Protein AF-A0A1B8DY15-F1 (afdb_monomer_lite)

Foldseek 3Di:
DDDDPDDDPPPDLFDADPVRHTPLLVSVLSNVCCQPVDPPPGPPPPPVQVVDVPRDPDPLSSLVVVLVVLLVCCVPPDDPVCVVVVVVVLVNLVVVLLVLQQVLAVVQQVLVQVQVCVVPVQQDFDKDFSAADPNPRHTGIHTDVVVSCVSCVVVPHRCPVVVVVSCCCQQPNDDPVSVVVNVSVVVSVSSVVSSVVSVVSD

Structure (mmCIF, N/CA/C/O backbone):
data_AF-A0A1B8DY15-F1
#
_entry.id   AF-A0A1B8DY15-F1
#
loop_
_atom_site.group_PDB
_atom_site.id
_atom_site.type_symbol
_atom_site.label_atom_id
_atom_site.label_alt_id
_atom_site.label_comp_id
_atom_site.label_asym_id
_atom_site.label_entity_id
_atom_site.label_seq_id
_atom_site.pdbx_PDB_ins_code
_atom_site.Cartn_x
_atom_site.Cartn_y
_atom_site.Cartn_z
_atom_site.occupancy
_atom_site.B_iso_or_equiv
_atom_site.auth_seq_id
_atom_site.auth_comp_id
_atom_site.auth_asym_id
_atom_site.auth_atom_id
_atom_site.pdbx_PDB_model_num
ATOM 1 N N . MET A 1 1 ? -28.998 4.711 32.894 1.00 31.45 1 MET A N 1
ATOM 2 C CA . MET A 1 1 ? -28.013 4.512 31.809 1.00 31.45 1 MET A CA 1
ATOM 3 C C . MET A 1 1 ? -27.314 5.843 31.604 1.00 31.45 1 MET A C 1
ATOM 5 O O . MET A 1 1 ? -27.984 6.797 31.240 1.00 31.45 1 MET A O 1
ATOM 9 N N . GLY A 1 2 ? -26.038 5.957 31.975 1.00 30.62 2 GLY A N 1
ATOM 10 C CA . GLY A 1 2 ? -25.295 7.211 31.832 1.00 30.62 2 GLY A CA 1
ATOM 11 C C . GLY A 1 2 ? -24.811 7.361 30.396 1.00 30.62 2 GLY A C 1
ATOM 12 O O . GLY A 1 2 ? -24.022 6.541 29.934 1.00 30.62 2 GLY A O 1
ATOM 13 N N . SER A 1 3 ? -25.309 8.368 29.685 1.00 33.25 3 SER A N 1
ATOM 14 C CA . SER A 1 3 ? -24.771 8.790 28.393 1.00 33.25 3 SER A CA 1
ATOM 15 C C . SER A 1 3 ? -23.307 9.195 28.565 1.00 33.25 3 SER A C 1
ATOM 17 O O . SER A 1 3 ? -22.988 10.003 29.440 1.00 33.25 3 SER A O 1
ATOM 19 N N . ALA A 1 4 ? -22.421 8.612 27.753 1.00 34.59 4 ALA A N 1
ATOM 20 C CA . ALA A 1 4 ? -21.014 8.986 27.728 1.00 34.59 4 ALA A CA 1
ATOM 21 C C . ALA A 1 4 ? -20.897 10.501 27.461 1.00 34.59 4 ALA A C 1
ATOM 23 O O . ALA A 1 4 ? -21.601 11.009 26.582 1.00 34.59 4 ALA A O 1
ATOM 24 N N . PRO A 1 5 ? -20.065 11.240 28.217 1.00 33.66 5 PRO A N 1
ATOM 25 C CA . PRO A 1 5 ? -19.931 12.673 28.017 1.00 33.66 5 PRO A CA 1
ATOM 26 C C . PRO A 1 5 ? -19.435 12.966 26.592 1.00 33.66 5 PRO A C 1
ATOM 28 O O . PRO A 1 5 ? -18.552 12.254 26.103 1.00 33.66 5 PRO A O 1
ATOM 31 N N . PRO A 1 6 ? -19.963 14.006 25.920 1.00 40.88 6 PRO A N 1
ATOM 32 C CA . PRO A 1 6 ? -19.505 14.379 24.592 1.00 40.88 6 PRO A CA 1
ATOM 33 C C . PRO A 1 6 ? -18.035 14.794 24.665 1.00 40.88 6 PRO A C 1
ATOM 35 O O . PRO A 1 6 ? -17.656 15.725 25.382 1.00 40.88 6 PRO A O 1
ATOM 38 N N . LEU A 1 7 ? -17.195 14.074 23.927 1.00 42.62 7 LEU A N 1
ATOM 39 C CA . LEU A 1 7 ? -15.787 14.401 23.778 1.00 42.62 7 LEU A CA 1
ATOM 40 C C . LEU A 1 7 ? -15.674 15.749 23.051 1.00 42.62 7 LEU A C 1
ATOM 42 O O . LEU A 1 7 ? -16.194 15.919 21.949 1.00 42.62 7 LEU A O 1
ATOM 46 N N . LYS A 1 8 ? -15.025 16.736 23.680 1.00 38.09 8 LYS A N 1
ATOM 47 C CA . LYS A 1 8 ? -14.850 18.076 23.102 1.00 38.09 8 LYS A CA 1
ATOM 48 C C . LYS A 1 8 ? -14.034 17.975 21.806 1.00 38.09 8 LYS A C 1
ATOM 50 O O . LYS A 1 8 ? -12.850 17.649 21.834 1.00 38.09 8 LYS A O 1
ATOM 55 N N . ALA A 1 9 ? -14.666 18.326 20.687 1.00 41.81 9 ALA A N 1
ATOM 56 C CA . ALA A 1 9 ? -14.215 18.137 19.303 1.00 41.81 9 ALA A CA 1
ATOM 57 C C . ALA A 1 9 ? -12.868 18.785 18.891 1.00 41.81 9 ALA A C 1
ATOM 59 O O . ALA A 1 9 ? -12.498 18.710 17.724 1.00 41.81 9 ALA A O 1
ATOM 60 N N . LYS A 1 10 ? -12.125 19.439 19.796 1.00 42.72 10 LYS A N 1
ATOM 61 C CA . LYS A 1 10 ? -10.865 20.138 19.467 1.00 42.72 10 LYS A CA 1
ATOM 62 C C . LYS A 1 10 ? -9.591 19.491 20.026 1.00 42.72 10 LYS A C 1
ATOM 64 O O . LYS A 1 10 ? -8.501 19.907 19.647 1.00 42.72 10 LYS A O 1
ATOM 69 N N . GLU A 1 11 ? -9.690 18.448 20.852 1.00 53.38 11 GLU A N 1
ATOM 70 C CA . GLU A 1 11 ? -8.515 17.844 21.514 1.00 53.38 11 GLU A CA 1
ATOM 71 C C . GLU A 1 11 ? -8.376 16.331 21.307 1.00 53.38 11 GLU A C 1
ATOM 73 O O . GLU A 1 11 ? -7.370 15.742 21.700 1.00 53.38 11 GLU A O 1
ATOM 78 N N . THR A 1 12 ? -9.340 15.679 20.658 1.00 66.69 12 THR A N 1
ATOM 79 C CA . THR A 1 12 ? -9.332 14.223 20.514 1.00 66.69 12 THR A CA 1
ATOM 80 C C . THR A 1 12 ? -8.609 13.754 19.256 1.00 66.69 12 THR A C 1
ATOM 82 O O . THR A 1 12 ? -8.578 14.425 18.223 1.00 66.69 12 THR A O 1
ATOM 85 N N . TRP A 1 13 ? -7.991 12.576 19.353 1.00 74.56 13 TRP A N 1
ATOM 86 C CA . TRP A 1 13 ? -7.426 11.854 18.211 1.00 74.56 13 TRP A CA 1
ATOM 87 C C . TRP A 1 13 ? -8.538 11.276 17.322 1.00 74.56 13 TRP A C 1
ATOM 89 O O . TRP A 1 13 ? -8.426 11.323 16.102 1.00 74.56 13 TRP A O 1
ATOM 99 N N . GLY A 1 14 ? -9.626 10.798 17.935 1.00 81.69 14 GLY A N 1
ATOM 100 C CA . GLY A 1 14 ? -10.821 10.290 17.257 1.00 81.69 14 GLY A CA 1
ATOM 101 C C . GLY A 1 14 ? -11.851 11.373 16.940 1.00 81.69 14 GLY A C 1
ATOM 102 O O . GLY A 1 14 ? -12.089 12.262 17.763 1.00 81.69 14 GLY A O 1
ATOM 103 N N . ILE A 1 15 ? -12.468 11.251 15.766 1.00 84.81 15 ILE A N 1
ATOM 104 C CA . ILE A 1 15 ? -13.650 11.995 15.321 1.00 84.81 15 ILE A CA 1
ATOM 105 C C . ILE A 1 15 ? -14.839 11.032 15.336 1.00 84.81 15 ILE A C 1
ATOM 107 O O . ILE A 1 15 ? -14.704 9.884 14.916 1.00 84.81 15 ILE A O 1
ATOM 111 N N . TYR A 1 16 ? -15.987 11.485 15.837 1.00 84.31 16 TYR A N 1
ATOM 112 C CA . TYR A 1 16 ? -17.179 10.661 16.033 1.00 84.31 16 TYR A CA 1
ATOM 113 C C . TYR A 1 16 ? -18.387 11.288 15.332 1.00 84.31 16 TYR A C 1
ATOM 115 O O . TYR A 1 16 ? -18.528 12.512 15.328 1.00 84.31 16 TYR A O 1
ATOM 123 N N . ASP A 1 17 ? -19.242 10.450 14.755 1.00 82.94 17 ASP A N 1
ATOM 124 C CA . ASP A 1 17 ? -20.498 10.845 14.121 1.00 82.94 17 ASP A CA 1
ATOM 125 C C . ASP A 1 17 ? -21.558 11.233 15.169 1.00 82.94 17 ASP A C 1
ATOM 127 O O . ASP A 1 17 ? -21.388 11.031 16.375 1.00 82.94 17 ASP A O 1
ATOM 131 N N . ALA A 1 18 ? -22.685 11.793 14.713 1.00 80.44 18 ALA A N 1
ATOM 132 C CA . ALA A 1 18 ? -23.759 12.287 15.583 1.00 80.44 18 ALA A CA 1
ATOM 133 C C . ALA A 1 18 ? -24.391 11.199 16.475 1.00 80.44 18 ALA A C 1
ATOM 135 O O . ALA A 1 18 ? -24.937 11.505 17.533 1.00 80.44 18 ALA A O 1
ATOM 136 N N . ASP A 1 19 ? -24.301 9.933 16.069 1.00 80.62 19 ASP A N 1
ATOM 137 C CA . ASP A 1 19 ? -24.767 8.774 16.833 1.00 80.62 19 ASP A CA 1
ATOM 138 C C . ASP A 1 19 ? -23.701 8.208 17.796 1.00 80.62 19 ASP A C 1
ATOM 140 O O . ASP A 1 19 ? -23.910 7.165 18.418 1.00 80.62 19 ASP A O 1
ATOM 144 N N . GLY A 1 20 ? -22.562 8.897 17.940 1.00 76.94 20 GLY A N 1
ATOM 145 C CA . GLY A 1 20 ? -21.469 8.543 18.844 1.00 76.94 20 GLY A CA 1
ATOM 146 C C . GLY A 1 20 ? -20.521 7.466 18.311 1.00 76.94 20 GLY A C 1
ATOM 147 O O . GLY A 1 20 ? -19.619 7.044 19.039 1.00 76.94 20 GLY A O 1
ATOM 148 N N . LYS A 1 21 ? -20.689 7.007 17.064 1.00 76.94 21 LYS A N 1
ATOM 149 C CA . LYS A 1 21 ? -19.773 6.043 16.434 1.00 76.94 21 LYS A CA 1
ATOM 150 C C . LYS A 1 21 ? -18.497 6.724 15.959 1.00 76.94 21 LYS A C 1
ATOM 152 O O . LYS A 1 21 ? -18.512 7.890 15.592 1.00 76.94 21 LYS A O 1
ATOM 157 N N . LEU A 1 22 ? -17.380 5.998 15.961 1.00 78.88 22 LEU A N 1
ATOM 158 C CA . LEU A 1 22 ? -16.118 6.524 15.440 1.00 78.88 22 LEU A CA 1
ATOM 159 C C . LEU A 1 22 ? -16.217 6.693 13.918 1.00 78.88 22 LEU A C 1
ATOM 161 O O . LEU A 1 22 ? -16.377 5.709 13.197 1.00 78.88 22 LEU A O 1
ATOM 165 N N . ASN A 1 23 ? -16.026 7.917 13.435 1.00 83.12 23 ASN A N 1
ATOM 166 C CA . ASN A 1 23 ? -15.849 8.188 12.020 1.00 83.12 23 ASN A CA 1
ATOM 167 C C . ASN A 1 23 ? -14.400 7.863 11.646 1.00 83.12 23 ASN A C 1
ATOM 169 O O . ASN A 1 23 ? -13.479 8.648 11.890 1.00 83.12 23 ASN A O 1
ATOM 173 N N . THR A 1 24 ? -14.176 6.674 11.090 1.00 79.19 24 THR A N 1
ATOM 174 C CA . THR A 1 24 ? -12.827 6.151 10.822 1.00 79.19 24 THR A CA 1
ATOM 175 C C . THR A 1 24 ? -12.031 7.018 9.851 1.00 79.19 24 THR A C 1
ATOM 177 O O . THR A 1 24 ? -10.816 7.138 9.988 1.00 79.19 24 THR A O 1
ATOM 180 N N . GLU A 1 25 ? -12.700 7.627 8.869 1.00 82.44 25 GLU A N 1
ATOM 181 C CA . GLU A 1 25 ? -12.027 8.420 7.842 1.00 82.44 25 GLU A CA 1
ATOM 182 C C . GLU A 1 25 ? -11.646 9.806 8.356 1.00 82.44 25 GLU A C 1
ATOM 184 O O . GLU A 1 25 ? -10.485 10.197 8.249 1.00 82.44 25 GLU A O 1
ATOM 189 N N . GLU A 1 26 ? -12.584 10.514 8.984 1.00 84.56 26 GLU A N 1
ATOM 190 C CA . GLU A 1 26 ? -12.299 11.816 9.591 1.00 84.56 26 GLU A CA 1
ATOM 191 C C . GLU A 1 26 ? -11.306 11.685 10.751 1.00 84.56 26 GLU A C 1
ATOM 193 O O . GLU A 1 26 ? -10.428 12.530 10.924 1.00 84.56 26 GLU A O 1
ATOM 198 N N . THR A 1 27 ? -11.356 10.574 11.493 1.00 83.56 27 THR A N 1
ATOM 199 C CA . THR A 1 27 ? -10.315 10.221 12.468 1.00 83.56 27 THR A CA 1
ATOM 200 C C . THR A 1 27 ? -8.951 10.101 11.795 1.00 83.56 27 THR A C 1
ATOM 202 O O . THR A 1 27 ? -7.991 10.710 12.260 1.00 83.56 27 THR A O 1
ATOM 205 N N . ALA A 1 28 ? -8.846 9.359 10.689 1.00 79.44 28 ALA A N 1
ATOM 206 C CA . ALA A 1 28 ? -7.582 9.193 9.974 1.00 79.44 28 ALA A CA 1
ATOM 207 C C . ALA A 1 28 ? -7.042 10.526 9.428 1.00 79.44 28 ALA A C 1
ATOM 209 O O . ALA A 1 28 ? -5.852 10.805 9.590 1.00 79.44 28 ALA A O 1
ATOM 210 N N . LYS A 1 29 ? -7.906 11.379 8.858 1.00 82.25 29 LYS A N 1
ATOM 211 C CA . LYS A 1 29 ? -7.545 12.735 8.406 1.00 82.25 29 LYS A CA 1
ATOM 212 C C . LYS A 1 29 ? -7.029 13.584 9.568 1.00 82.25 29 LYS A C 1
ATOM 214 O O . LYS A 1 29 ? -5.933 14.128 9.483 1.00 82.25 29 LYS A O 1
ATOM 219 N N . ASN A 1 30 ? -7.754 13.622 10.689 1.00 82.00 30 ASN A N 1
ATOM 220 C CA . ASN A 1 30 ? -7.356 14.362 11.891 1.00 82.00 30 ASN A CA 1
ATOM 221 C C . ASN A 1 30 ? -6.003 13.883 12.445 1.00 82.00 30 ASN A C 1
ATOM 223 O O . ASN A 1 30 ? -5.140 14.693 12.785 1.00 82.00 30 ASN A O 1
ATOM 227 N N . VAL A 1 31 ? -5.790 12.565 12.499 1.00 78.88 31 VAL A N 1
ATOM 228 C CA . VAL A 1 31 ? -4.514 11.965 12.909 1.00 78.88 31 VAL A CA 1
ATOM 229 C C . VAL A 1 31 ? -3.390 12.376 11.948 1.00 78.88 31 VAL A C 1
ATOM 231 O O . VAL A 1 31 ? -2.348 12.846 12.404 1.00 78.88 31 VAL A O 1
ATOM 234 N N . TYR A 1 32 ? -3.602 12.265 10.633 1.00 76.12 32 TYR A N 1
ATOM 235 C CA . TYR A 1 32 ? -2.631 12.663 9.608 1.00 76.12 32 TYR A CA 1
ATOM 236 C C . TYR A 1 32 ? -2.260 14.149 9.699 1.00 76.12 32 TYR A C 1
ATOM 238 O O . TYR A 1 32 ? -1.075 14.493 9.692 1.00 76.12 32 TYR A O 1
ATOM 246 N N . THR A 1 33 ? -3.247 15.035 9.859 1.00 77.31 33 THR A N 1
ATOM 247 C CA . THR A 1 33 ? -3.014 16.468 10.074 1.00 77.31 33 THR A CA 1
ATOM 248 C C . THR A 1 33 ? -2.176 16.693 11.328 1.00 77.31 33 THR A C 1
ATOM 250 O O . THR A 1 33 ? -1.147 17.355 11.256 1.00 77.31 33 THR A O 1
ATOM 253 N N . LYS A 1 34 ? -2.524 16.074 12.466 1.00 75.38 34 LYS A N 1
ATOM 254 C CA . LYS A 1 34 ? -1.727 16.189 13.702 1.00 75.38 34 LYS A CA 1
ATOM 255 C C . LYS A 1 34 ? -0.276 15.733 13.511 1.00 75.38 34 LYS A C 1
ATOM 257 O O . LYS A 1 34 ? 0.621 16.351 14.078 1.00 75.38 34 LYS A O 1
ATOM 262 N N . PHE A 1 35 ? -0.032 14.687 12.719 1.00 72.56 35 PHE A N 1
ATOM 263 C CA . PHE A 1 35 ? 1.326 14.231 12.410 1.00 72.56 35 PHE A CA 1
ATOM 264 C C . PHE A 1 35 ? 2.102 15.200 11.511 1.00 72.56 35 PHE A C 1
ATOM 266 O O . PHE A 1 35 ? 3.297 15.389 11.728 1.00 72.56 35 PHE A O 1
ATOM 273 N N . THR A 1 36 ? 1.446 15.812 10.525 1.00 72.44 36 THR A N 1
ATOM 274 C CA . THR A 1 36 ? 2.103 16.655 9.511 1.00 72.44 36 THR A CA 1
ATOM 275 C C . THR A 1 36 ? 2.219 18.128 9.906 1.00 72.44 36 THR A C 1
ATOM 277 O O . THR A 1 36 ? 3.138 18.799 9.447 1.00 72.44 36 THR A O 1
ATOM 280 N N . THR A 1 37 ? 1.350 18.639 10.785 1.00 70.75 37 THR A N 1
ATOM 281 C CA . THR A 1 37 ? 1.314 20.063 11.174 1.00 70.75 37 THR A CA 1
ATOM 282 C C . THR A 1 37 ? 1.845 20.345 12.583 1.00 70.75 37 THR A C 1
ATOM 284 O O . THR A 1 37 ? 1.810 21.493 13.029 1.00 70.75 37 THR A O 1
ATOM 287 N N . SER A 1 38 ? 2.302 19.335 13.333 1.00 64.75 38 SER A N 1
ATOM 288 C CA . SER A 1 38 ? 2.822 19.546 14.692 1.00 64.75 38 SER A CA 1
ATOM 289 C C . SER A 1 38 ? 4.154 20.303 14.674 1.00 64.75 38 SER A C 1
ATOM 291 O O . SER A 1 38 ? 5.189 19.752 14.305 1.00 64.75 38 SER A O 1
ATOM 293 N N . SER A 1 39 ? 4.139 21.553 15.147 1.00 57.25 39 SER A N 1
ATOM 294 C CA . SER A 1 39 ? 5.330 22.397 15.350 1.00 57.25 39 SER A CA 1
ATOM 295 C C . SER A 1 39 ? 6.184 21.969 16.549 1.00 57.25 39 SER A C 1
ATOM 297 O O . SER A 1 39 ? 7.375 22.269 16.612 1.00 57.25 39 SER A O 1
ATOM 299 N N . LYS A 1 40 ? 5.593 21.235 17.502 1.00 53.25 40 LYS A N 1
ATOM 300 C CA . LYS A 1 40 ? 6.320 20.550 18.575 1.00 53.25 40 LYS A CA 1
ATOM 301 C C . LYS A 1 40 ? 6.790 19.216 18.012 1.00 53.25 40 LYS A C 1
ATOM 303 O O . LYS A 1 40 ? 5.965 18.348 17.730 1.00 53.25 40 LYS A O 1
ATOM 308 N N . GLY A 1 41 ? 8.096 19.118 17.766 1.00 50.69 41 GLY A N 1
ATOM 309 C CA . GLY A 1 41 ? 8.735 18.006 17.071 1.00 50.69 41 GLY A CA 1
ATOM 310 C C . GLY A 1 41 ? 8.141 16.649 17.440 1.00 50.69 41 GLY A C 1
ATOM 311 O O . GLY A 1 41 ? 8.086 16.307 18.614 1.00 50.69 41 GLY A O 1
ATOM 312 N N . LYS A 1 42 ? 7.701 15.925 16.403 1.00 53.84 42 LYS A N 1
ATOM 313 C CA . LYS A 1 42 ? 7.188 14.549 16.415 1.00 53.84 42 LYS A CA 1
ATOM 314 C C . LYS A 1 42 ? 6.185 14.282 17.543 1.00 53.84 42 LYS A C 1
ATOM 316 O O . LYS A 1 42 ? 6.564 13.970 18.669 1.00 53.84 42 LYS A O 1
ATOM 321 N N . VAL A 1 43 ? 4.893 14.260 17.196 1.00 53.41 43 VAL A N 1
ATOM 322 C CA . VAL A 1 43 ? 3.928 13.420 17.927 1.00 53.41 43 VAL A CA 1
ATOM 323 C C . VAL A 1 43 ? 4.630 12.095 18.237 1.00 53.41 43 VAL A C 1
ATOM 325 O O . VAL A 1 43 ? 5.173 11.506 17.294 1.00 53.41 43 VAL A O 1
ATOM 328 N N . PRO A 1 44 ? 4.679 11.641 19.506 1.00 54.41 44 PRO A N 1
ATOM 329 C CA . PRO A 1 44 ? 5.323 10.386 19.838 1.00 54.41 44 PRO A CA 1
ATOM 330 C C . PRO A 1 44 ? 4.739 9.308 18.936 1.00 54.41 44 PRO A C 1
ATOM 332 O O . PRO A 1 44 ? 3.559 8.974 19.049 1.00 54.41 44 PRO A O 1
ATOM 335 N N . ASN A 1 45 ? 5.550 8.805 18.004 1.00 55.34 45 ASN A N 1
ATOM 336 C CA . ASN A 1 45 ? 5.197 7.622 17.246 1.00 55.34 45 ASN A CA 1
ATOM 337 C C . ASN A 1 45 ? 5.248 6.485 18.259 1.00 55.34 45 ASN A C 1
ATOM 339 O O . ASN A 1 45 ? 6.304 5.894 18.489 1.00 55.34 45 ASN A O 1
ATOM 343 N N . PHE A 1 46 ? 4.142 6.289 18.976 1.00 58.84 46 PHE A N 1
ATOM 344 C CA . PHE A 1 46 ? 4.011 5.190 19.901 1.00 58.84 46 PHE A CA 1
ATOM 345 C C . PHE A 1 46 ? 4.147 3.931 19.050 1.00 58.84 46 PHE A C 1
ATOM 347 O O . PHE A 1 46 ? 3.302 3.729 18.179 1.00 58.84 46 PHE A O 1
ATOM 354 N N . PRO A 1 47 ? 5.195 3.112 19.242 1.00 65.00 47 PRO A N 1
ATOM 355 C CA . PRO A 1 47 ? 5.363 1.899 18.463 1.00 65.00 47 PRO A CA 1
ATOM 356 C C . PRO A 1 47 ? 4.129 1.021 18.694 1.00 65.00 47 PRO A C 1
ATOM 358 O O . PRO A 1 47 ? 3.972 0.506 19.803 1.00 65.00 47 PRO A O 1
ATOM 361 N N . PRO A 1 48 ? 3.237 0.850 17.701 1.00 65.12 48 PRO A N 1
ATOM 362 C CA . PRO A 1 48 ? 1.927 0.242 17.927 1.00 65.12 48 PRO A CA 1
ATOM 363 C C . PRO A 1 48 ? 2.041 -1.179 18.485 1.00 65.12 48 PRO A C 1
ATOM 365 O O . PRO A 1 48 ? 1.214 -1.587 19.294 1.00 65.12 48 PRO A O 1
ATOM 368 N N . PHE A 1 49 ? 3.132 -1.887 18.177 1.00 67.06 49 PHE A N 1
ATOM 369 C CA . PHE A 1 49 ? 3.440 -3.192 18.755 1.00 67.06 49 PHE A CA 1
ATOM 370 C C . PHE A 1 49 ? 3.577 -3.207 20.281 1.00 67.06 49 PHE A C 1
ATOM 372 O O . PHE A 1 49 ? 3.318 -4.233 20.896 1.00 67.06 49 PHE A O 1
ATOM 379 N N . LYS A 1 50 ? 3.882 -2.073 20.922 1.00 68.88 50 LYS A N 1
ATOM 380 C CA . LYS A 1 50 ? 3.911 -1.964 22.386 1.00 68.88 50 LYS A CA 1
ATOM 381 C C . LYS A 1 50 ? 2.524 -1.794 23.021 1.00 68.88 50 LYS A C 1
ATOM 383 O O . LYS A 1 50 ? 2.433 -1.842 24.244 1.00 68.88 50 LYS A O 1
ATOM 388 N N . ALA A 1 51 ? 1.451 -1.573 22.247 1.00 67.12 51 ALA A N 1
ATOM 389 C CA . ALA A 1 51 ? 0.104 -1.352 22.802 1.00 67.12 51 ALA A CA 1
ATOM 390 C C . ALA A 1 51 ? -0.567 -2.646 23.274 1.00 67.12 51 ALA A C 1
ATOM 392 O O . ALA A 1 51 ? -1.434 -2.600 24.145 1.00 67.12 51 ALA A O 1
ATOM 393 N N . ILE A 1 52 ? -0.197 -3.799 22.708 1.00 67.50 52 ILE A N 1
ATOM 394 C CA . ILE A 1 52 ? -0.787 -5.089 23.076 1.00 67.50 52 ILE A CA 1
ATOM 395 C C . ILE A 1 52 ? 0.155 -5.818 24.023 1.00 67.50 52 ILE A C 1
ATOM 397 O O . ILE A 1 52 ? 1.296 -6.127 23.683 1.00 67.50 52 ILE A O 1
ATOM 401 N N . LYS A 1 53 ? -0.349 -6.151 25.215 1.00 67.50 53 LYS A N 1
ATOM 402 C CA . LYS A 1 53 ? 0.381 -6.978 26.178 1.00 67.50 53 LYS A CA 1
ATOM 403 C C . LYS A 1 53 ? 0.770 -8.307 25.525 1.00 67.50 53 LYS A C 1
ATOM 405 O O . LYS A 1 53 ? -0.089 -9.051 25.062 1.00 67.50 53 LYS A O 1
ATOM 410 N N . GLY A 1 54 ? 2.066 -8.605 25.518 1.00 69.00 54 GLY A N 1
ATOM 411 C CA . GLY A 1 54 ? 2.604 -9.837 24.948 1.00 69.00 54 GLY A CA 1
ATOM 412 C C . GLY A 1 54 ? 2.826 -9.800 23.436 1.00 69.00 54 GLY A C 1
ATOM 413 O O . GLY A 1 54 ? 3.376 -10.768 22.921 1.00 69.00 54 GLY A O 1
ATOM 414 N N . ALA A 1 55 ? 2.462 -8.728 22.721 1.00 65.56 55 ALA A N 1
ATOM 415 C CA . ALA A 1 55 ? 3.037 -8.473 21.401 1.00 65.56 55 ALA A CA 1
ATOM 416 C C . ALA A 1 55 ? 4.532 -8.164 21.578 1.00 65.56 55 ALA A C 1
ATOM 418 O O . ALA A 1 55 ? 4.918 -7.457 22.511 1.00 65.56 55 ALA A O 1
ATOM 419 N N . GLY A 1 56 ? 5.378 -8.801 20.765 1.00 66.38 56 GLY A N 1
ATOM 420 C CA . GLY A 1 56 ? 6.826 -8.644 20.852 1.00 66.38 56 GLY A CA 1
ATOM 421 C C . GLY A 1 56 ? 7.295 -7.259 20.399 1.00 66.38 56 GLY A C 1
ATOM 422 O O . GLY A 1 56 ? 6.520 -6.314 20.269 1.00 66.38 56 GLY A O 1
ATOM 423 N N . ILE A 1 57 ? 8.589 -7.142 20.106 1.00 68.69 57 ILE A N 1
ATOM 424 C CA . ILE A 1 57 ? 9.180 -5.916 19.542 1.00 68.69 57 ILE A CA 1
ATOM 425 C C . ILE A 1 57 ? 8.857 -5.712 18.049 1.00 68.69 57 ILE A C 1
ATOM 427 O O . ILE A 1 57 ? 9.239 -4.697 17.476 1.00 68.69 57 ILE A O 1
ATOM 431 N N . GLU A 1 58 ? 8.142 -6.657 17.431 1.00 77.19 58 GLU A N 1
ATOM 432 C CA . GLU A 1 58 ? 7.903 -6.718 15.990 1.00 77.19 58 GLU A CA 1
ATOM 433 C C . GLU A 1 58 ? 6.472 -6.310 15.617 1.00 77.19 58 GLU A C 1
ATOM 435 O O . GLU A 1 58 ? 5.485 -6.867 16.108 1.00 77.19 58 GLU A O 1
ATOM 440 N N . TYR A 1 59 ? 6.347 -5.371 14.675 1.00 75.94 59 TYR A N 1
ATOM 441 C CA . TYR A 1 59 ? 5.053 -4.877 14.186 1.00 75.94 59 TYR A CA 1
ATOM 442 C C . TYR A 1 59 ? 4.197 -5.971 13.533 1.00 75.94 59 TYR A C 1
ATOM 444 O O . TYR A 1 59 ? 2.978 -5.998 13.701 1.00 75.94 59 TYR A O 1
ATOM 452 N N . ASN A 1 60 ? 4.832 -6.920 12.847 1.00 78.75 60 ASN A N 1
ATOM 453 C CA . ASN A 1 60 ? 4.126 -8.019 12.195 1.00 78.75 60 ASN A CA 1
ATOM 454 C C . ASN A 1 60 ? 3.494 -8.991 13.209 1.00 78.75 60 ASN A C 1
ATOM 456 O O . ASN A 1 60 ? 2.348 -9.406 13.038 1.00 78.75 60 ASN A O 1
ATOM 460 N N . ASP A 1 61 ? 4.205 -9.306 14.296 1.00 79.31 61 ASP A N 1
ATOM 461 C CA . ASP A 1 61 ? 3.686 -10.137 15.393 1.00 79.31 61 ASP A CA 1
ATOM 462 C C . ASP A 1 61 ? 2.492 -9.462 16.084 1.00 79.31 61 ASP A C 1
ATOM 464 O O . ASP A 1 61 ? 1.468 -10.097 16.349 1.00 79.31 61 ASP A O 1
ATOM 468 N N . PHE A 1 62 ? 2.575 -8.144 16.290 1.00 83.31 62 PHE A N 1
ATOM 469 C CA . PHE A 1 62 ? 1.452 -7.356 16.790 1.00 83.31 62 PHE A CA 1
ATOM 470 C C . PHE A 1 62 ? 0.201 -7.495 15.915 1.00 83.31 62 PHE A C 1
ATOM 472 O O . PHE A 1 62 ? -0.876 -7.774 16.444 1.00 83.31 62 PHE A O 1
ATOM 479 N N . LEU A 1 63 ? 0.324 -7.345 14.592 1.00 83.12 63 LEU A N 1
ATOM 480 C CA . LEU A 1 63 ? -0.823 -7.436 13.682 1.00 83.12 63 LEU A CA 1
ATOM 481 C C . LEU A 1 63 ? -1.468 -8.833 13.705 1.00 83.12 63 LEU A C 1
ATOM 483 O O . LEU A 1 63 ? -2.698 -8.952 13.710 1.00 83.12 63 LEU A O 1
ATOM 487 N N . ILE A 1 64 ? -0.660 -9.895 13.798 1.00 83.31 64 ILE A N 1
ATOM 488 C CA . ILE A 1 64 ? -1.150 -11.278 13.921 1.00 83.31 64 ILE A CA 1
ATOM 489 C C . ILE A 1 64 ? -1.905 -11.481 15.243 1.00 83.31 64 ILE A C 1
ATOM 491 O O . ILE A 1 64 ? -2.995 -12.065 15.252 1.00 83.31 64 ILE A O 1
ATOM 495 N N . LYS A 1 65 ? -1.355 -10.990 16.360 1.00 83.81 65 LYS A N 1
ATOM 496 C CA . LYS A 1 65 ? -1.980 -11.095 17.689 1.00 83.81 65 LYS A CA 1
ATOM 497 C C . LYS A 1 65 ? -3.271 -10.296 17.779 1.00 83.81 65 LYS A C 1
ATOM 499 O O . LYS A 1 65 ? -4.264 -10.831 18.268 1.00 83.81 65 LYS A O 1
ATOM 504 N N . LEU A 1 66 ? -3.283 -9.070 17.253 1.00 84.75 66 LEU A N 1
ATOM 505 C CA . LEU A 1 66 ? -4.485 -8.242 17.167 1.00 84.75 66 LEU A CA 1
ATOM 506 C C . LEU A 1 66 ? -5.586 -8.969 16.391 1.00 84.75 66 LEU A C 1
ATOM 508 O O . LEU A 1 66 ? -6.695 -9.118 16.894 1.00 84.75 66 LEU A O 1
ATOM 512 N N . THR A 1 67 ? -5.258 -9.492 15.209 1.00 84.12 67 THR A N 1
ATOM 513 C CA . THR A 1 67 ? -6.204 -10.249 14.375 1.00 84.12 67 THR A CA 1
ATOM 514 C C . THR A 1 67 ? -6.755 -11.468 15.112 1.00 84.12 67 THR A C 1
ATOM 516 O O . THR A 1 67 ? -7.958 -11.716 15.104 1.00 84.12 67 THR A O 1
ATOM 519 N N . THR A 1 68 ? -5.886 -12.221 15.790 1.00 85.88 68 THR A N 1
ATOM 520 C CA . THR A 1 68 ? -6.286 -13.411 16.555 1.00 85.88 68 THR A CA 1
ATOM 521 C C . THR A 1 68 ? -7.230 -13.044 17.700 1.00 85.88 68 THR A C 1
ATOM 523 O O . THR A 1 68 ? -8.259 -13.694 17.876 1.00 85.88 68 THR A O 1
ATOM 526 N N . ALA A 1 69 ? -6.919 -11.981 18.445 1.00 86.38 69 ALA A N 1
ATOM 527 C CA . ALA A 1 69 ? -7.760 -11.496 19.535 1.00 86.38 69 ALA A CA 1
ATOM 528 C C . ALA A 1 69 ? -9.133 -11.024 19.030 1.00 86.38 69 ALA A C 1
ATOM 530 O O . ALA A 1 69 ? -10.156 -11.385 19.611 1.00 86.38 69 ALA A O 1
ATOM 531 N N . VAL A 1 70 ? -9.165 -10.272 17.925 1.00 85.94 70 VAL A N 1
ATOM 532 C CA . VAL A 1 70 ? -10.409 -9.785 17.309 1.00 85.94 70 VAL A CA 1
A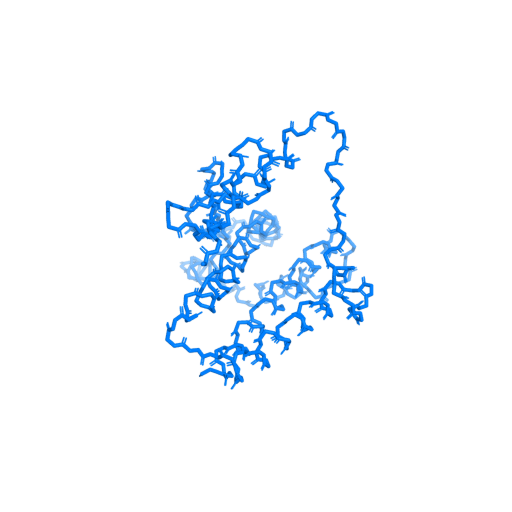TOM 533 C C . VAL A 1 70 ? -11.261 -10.946 16.797 1.00 85.94 70 VAL A C 1
ATOM 535 O O . VAL A 1 70 ? -12.451 -10.985 17.096 1.00 85.94 70 VAL A O 1
ATOM 538 N N . ASN A 1 71 ? -10.677 -11.931 16.110 1.00 85.75 71 ASN A N 1
ATOM 539 C CA . ASN A 1 71 ? -11.421 -13.100 15.623 1.00 85.75 71 ASN A CA 1
ATOM 540 C C . ASN A 1 71 ? -11.933 -13.989 16.769 1.00 85.75 71 ASN A C 1
ATOM 542 O O . ASN A 1 71 ? -13.062 -14.472 16.711 1.00 85.75 71 ASN A O 1
ATOM 546 N N . GLY A 1 72 ? -11.148 -14.170 17.837 1.00 86.81 72 GLY A N 1
ATOM 547 C CA . GLY A 1 72 ? -11.600 -14.891 19.033 1.00 86.81 72 GLY A CA 1
ATOM 548 C C . GLY A 1 72 ? -12.729 -14.167 19.777 1.00 86.81 72 GLY A C 1
ATOM 549 O O . GLY A 1 72 ? -13.657 -14.793 20.293 1.00 86.81 72 GLY A O 1
ATOM 550 N N . ALA A 1 73 ? -12.694 -12.833 19.804 1.00 88.38 73 ALA A N 1
ATOM 551 C CA . ALA A 1 73 ? -13.795 -12.042 20.339 1.00 88.38 73 ALA A CA 1
ATOM 552 C C . ALA A 1 73 ? -15.031 -12.120 19.428 1.00 88.38 73 ALA A C 1
ATOM 554 O O . ALA A 1 73 ? -16.137 -12.296 19.929 1.00 88.38 73 ALA A O 1
ATO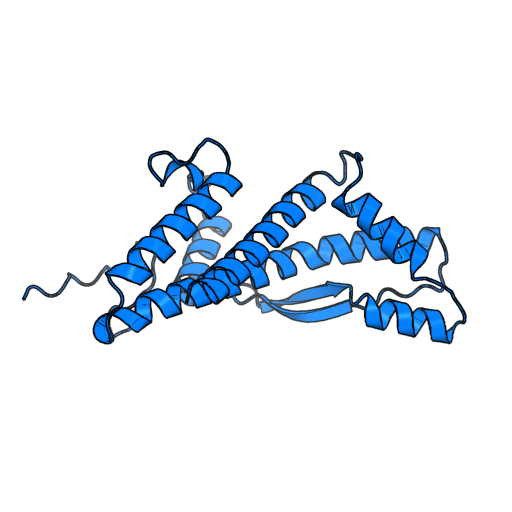M 555 N N . TYR A 1 74 ? -14.860 -12.061 18.105 1.00 86.38 74 TYR A N 1
ATOM 556 C CA . TYR A 1 74 ? -15.951 -12.181 17.137 1.00 86.38 74 TYR A CA 1
ATOM 557 C C . TYR A 1 74 ? -16.734 -13.484 17.330 1.00 86.38 74 TYR A C 1
ATOM 559 O O . TYR A 1 74 ? -17.953 -13.443 17.497 1.00 86.38 74 TYR A O 1
ATOM 567 N N . SER A 1 75 ? -16.042 -14.627 17.397 1.00 86.00 75 SER A N 1
ATOM 568 C CA . SER A 1 75 ? -16.681 -15.949 17.493 1.00 86.00 75 SER A CA 1
ATOM 569 C C . SER A 1 75 ? -17.510 -16.151 18.764 1.00 86.00 75 SER A C 1
ATOM 571 O O . SER A 1 75 ? -18.422 -16.973 18.774 1.00 86.00 75 SER A O 1
ATOM 573 N N . THR A 1 76 ? -17.231 -15.393 19.828 1.00 88.62 76 THR A N 1
ATOM 574 C CA . THR A 1 76 ? -17.902 -15.547 21.130 1.00 88.62 76 THR A CA 1
ATOM 575 C C . THR A 1 76 ? -18.790 -14.368 21.520 1.00 88.62 76 THR A C 1
ATOM 577 O O . THR A 1 76 ? -19.606 -14.500 22.434 1.00 88.62 76 THR A O 1
ATOM 580 N N . LYS A 1 77 ? -18.626 -13.202 20.883 1.00 89.25 77 LYS A N 1
ATOM 581 C CA . LYS A 1 77 ? -19.281 -11.945 21.284 1.00 89.25 77 LYS A CA 1
ATOM 582 C C . LYS A 1 77 ? -20.105 -11.293 20.181 1.00 89.25 77 LYS A C 1
ATOM 584 O O . LYS A 1 77 ? -20.752 -10.289 20.475 1.00 89.25 77 LYS A O 1
ATOM 589 N N . LYS A 1 78 ? -20.099 -11.796 18.942 1.00 88.19 78 LYS A N 1
ATOM 590 C CA . LYS A 1 78 ? -20.908 -11.221 17.856 1.00 88.19 78 LYS A CA 1
ATOM 591 C C . LYS A 1 78 ? -22.398 -11.262 18.208 1.00 88.19 78 LYS A C 1
ATOM 593 O O . LYS A 1 78 ? -22.949 -12.312 18.519 1.00 88.19 78 LYS A O 1
ATOM 598 N N . THR A 1 79 ? -23.049 -10.110 18.100 1.00 90.25 79 THR A N 1
ATOM 599 C CA . THR A 1 79 ? -24.502 -9.943 18.193 1.00 90.25 79 THR A CA 1
ATOM 600 C C . THR A 1 79 ? -24.974 -8.977 17.109 1.00 90.25 79 THR A C 1
ATOM 602 O O . THR A 1 79 ? -24.180 -8.207 16.565 1.00 90.25 79 THR A O 1
ATOM 605 N N . GLU A 1 80 ? -26.275 -8.958 16.812 1.00 87.81 80 GLU A N 1
ATOM 606 C CA . GLU A 1 80 ? -26.834 -7.985 15.861 1.00 87.81 80 GLU A CA 1
ATOM 607 C C . GLU A 1 80 ? -26.585 -6.535 16.291 1.00 87.81 80 GLU A C 1
ATOM 609 O O . GLU A 1 80 ? -26.292 -5.679 15.457 1.00 87.81 80 GLU A O 1
ATOM 614 N N . THR A 1 81 ? -26.613 -6.262 17.598 1.00 85.56 81 THR A N 1
ATOM 615 C CA . THR A 1 81 ? -26.365 -4.924 18.145 1.00 85.56 81 THR A CA 1
ATOM 616 C C . THR A 1 81 ? -24.936 -4.454 17.886 1.00 85.56 81 THR A C 1
ATOM 618 O O . THR A 1 81 ? -24.728 -3.281 17.583 1.00 85.56 81 THR A O 1
ATOM 621 N N . ASN A 1 82 ? -23.939 -5.343 17.971 1.00 83.81 82 ASN A N 1
ATOM 622 C CA . ASN A 1 82 ? -22.526 -4.970 17.838 1.00 83.81 82 ASN A CA 1
ATOM 623 C C . ASN A 1 82 ? -21.910 -5.269 16.463 1.00 83.81 82 ASN A C 1
ATOM 625 O O . ASN A 1 82 ? -20.729 -4.987 16.262 1.00 83.81 82 ASN A O 1
ATOM 629 N N . LYS A 1 83 ? -22.698 -5.762 15.495 1.00 84.75 83 LYS A N 1
ATOM 630 C CA . LYS A 1 83 ? -22.216 -6.108 14.146 1.00 84.75 83 LYS A CA 1
ATOM 631 C C . LYS A 1 83 ? -21.451 -4.984 13.444 1.00 84.75 83 LYS A C 1
ATOM 633 O O . LYS A 1 83 ? -20.492 -5.235 12.721 1.00 84.75 83 LYS A O 1
ATOM 638 N N . HIS A 1 84 ? -21.854 -3.744 13.706 1.00 81.19 84 HIS A N 1
ATOM 639 C CA . HIS A 1 84 ? -21.246 -2.546 13.140 1.00 81.19 84 HIS A CA 1
ATOM 640 C C . HIS A 1 84 ? -19.786 -2.342 13.582 1.00 81.19 84 HIS A C 1
ATOM 642 O O . HIS A 1 84 ? -19.004 -1.802 12.809 1.00 81.19 84 HIS A O 1
ATOM 648 N N . LEU A 1 85 ? -19.393 -2.799 14.779 1.00 83.12 85 LEU A N 1
ATOM 649 C CA . LEU A 1 85 ? -18.006 -2.702 15.253 1.00 83.12 85 LEU A CA 1
ATOM 650 C C . LEU A 1 85 ? -17.079 -3.616 14.445 1.00 83.12 85 LEU A C 1
ATOM 652 O O . LEU A 1 85 ? -15.979 -3.212 14.076 1.00 83.12 85 LEU A O 1
ATOM 656 N N . TRP A 1 86 ? -17.541 -4.827 14.127 1.00 85.81 86 TRP A N 1
ATOM 657 C CA . TRP A 1 86 ? -16.781 -5.775 13.309 1.00 85.81 86 TRP A CA 1
ATOM 658 C C . TRP A 1 86 ? -16.672 -5.300 11.860 1.00 85.81 86 TRP A C 1
ATOM 660 O O . TRP A 1 86 ? -15.589 -5.345 11.287 1.00 85.81 86 TRP A O 1
ATOM 670 N N . ALA A 1 87 ? -17.764 -4.768 11.300 1.00 83.19 87 ALA A N 1
ATOM 671 C CA . ALA A 1 87 ? -17.754 -4.167 9.968 1.00 83.19 87 ALA A CA 1
ATOM 672 C C . ALA A 1 87 ? -16.810 -2.954 9.892 1.00 83.19 87 ALA A C 1
ATOM 674 O O . ALA A 1 87 ? -16.063 -2.813 8.928 1.00 83.19 87 ALA A O 1
ATOM 675 N N . ALA A 1 88 ? -16.796 -2.101 10.923 1.00 79.69 88 ALA A N 1
ATOM 676 C CA . ALA A 1 88 ? -15.868 -0.974 10.998 1.00 79.69 88 ALA A CA 1
ATOM 677 C C . ALA A 1 88 ? -14.403 -1.434 11.081 1.00 79.69 88 ALA A C 1
ATOM 679 O O . ALA A 1 88 ? -13.532 -0.821 10.460 1.00 79.69 88 ALA A O 1
ATOM 680 N N . PHE A 1 89 ? -14.125 -2.521 11.810 1.00 83.56 89 PHE A N 1
ATOM 681 C CA . PHE A 1 89 ? -12.786 -3.105 11.878 1.00 83.56 89 PHE A CA 1
ATOM 682 C C . PHE A 1 89 ? -12.319 -3.616 10.507 1.00 83.56 89 PHE A C 1
ATOM 684 O O . PHE A 1 89 ? -11.221 -3.270 10.073 1.00 83.56 89 PHE A O 1
ATOM 691 N N . ASP A 1 90 ? -13.164 -4.368 9.799 1.00 83.06 90 ASP A N 1
ATOM 692 C CA . ASP A 1 90 ? -12.833 -4.886 8.464 1.00 83.06 90 ASP A CA 1
ATOM 693 C C . ASP A 1 90 ? -12.638 -3.758 7.451 1.00 83.06 90 ASP A C 1
ATOM 695 O O . ASP A 1 90 ? -11.658 -3.752 6.710 1.00 83.06 90 ASP A O 1
ATOM 699 N N . ASN A 1 91 ? -13.527 -2.760 7.463 1.00 82.75 91 ASN A N 1
ATOM 700 C CA . ASN A 1 91 ? -13.413 -1.595 6.589 1.00 82.75 91 ASN A CA 1
ATOM 701 C C . ASN A 1 91 ? -12.109 -0.826 6.856 1.00 82.75 91 ASN A C 1
ATOM 703 O O . ASN A 1 91 ? -11.430 -0.392 5.928 1.00 82.75 91 ASN A O 1
ATOM 707 N N . THR A 1 92 ? -11.716 -0.696 8.127 1.00 81.69 92 THR A N 1
ATOM 708 C CA . THR A 1 92 ? -10.444 -0.059 8.496 1.00 81.69 92 THR A CA 1
ATOM 709 C C . THR A 1 92 ? -9.256 -0.841 7.940 1.00 81.69 92 THR A C 1
ATOM 711 O O . THR A 1 92 ? -8.328 -0.241 7.399 1.00 81.69 92 THR A O 1
ATOM 714 N N . LEU A 1 93 ? -9.280 -2.172 8.039 1.00 82.31 93 LEU A N 1
ATOM 715 C CA . LEU A 1 93 ? -8.234 -3.033 7.493 1.00 82.31 93 LEU A CA 1
ATOM 716 C C . LEU A 1 93 ? -8.108 -2.880 5.971 1.00 82.31 93 LEU A C 1
ATOM 718 O O . LEU A 1 93 ? -7.000 -2.703 5.461 1.00 82.31 93 LEU A O 1
ATOM 722 N N . GLU A 1 94 ? -9.238 -2.899 5.264 1.00 82.25 94 GLU A N 1
ATOM 723 C CA . GLU A 1 94 ? -9.298 -2.684 3.818 1.00 82.25 94 GLU A CA 1
ATOM 724 C C . GLU A 1 94 ? -8.708 -1.318 3.444 1.00 82.25 94 GLU A C 1
ATOM 726 O O . GLU A 1 94 ? -7.796 -1.238 2.618 1.00 82.25 94 GLU A O 1
ATOM 731 N N . LYS A 1 95 ? -9.140 -0.247 4.124 1.00 81.19 95 LYS A N 1
ATOM 732 C CA . LYS A 1 95 ? -8.613 1.110 3.915 1.00 81.19 95 LYS A CA 1
ATOM 733 C C . LYS A 1 95 ? -7.107 1.200 4.172 1.00 81.19 95 LYS A C 1
ATOM 735 O O . LYS A 1 95 ? -6.416 1.886 3.421 1.00 81.19 95 LYS A O 1
ATOM 740 N N . ILE A 1 96 ? -6.575 0.501 5.181 1.00 82.81 96 ILE A N 1
ATOM 741 C CA . ILE A 1 96 ? -5.124 0.444 5.430 1.00 82.81 96 ILE A CA 1
ATOM 742 C C . ILE A 1 96 ? -4.402 -0.254 4.274 1.00 82.81 96 ILE A C 1
ATOM 744 O O . ILE A 1 96 ? -3.392 0.260 3.799 1.00 82.81 96 ILE A O 1
ATOM 748 N N . ASN A 1 97 ? -4.904 -1.397 3.804 1.00 81.00 97 ASN A N 1
ATOM 749 C CA . ASN A 1 97 ? -4.287 -2.135 2.699 1.00 81.00 97 ASN A CA 1
ATOM 750 C C . ASN A 1 97 ? -4.259 -1.296 1.407 1.00 81.00 97 ASN A C 1
ATOM 752 O O . ASN A 1 97 ? -3.236 -1.218 0.718 1.00 81.00 97 ASN A O 1
ATOM 756 N N . ILE A 1 98 ? -5.365 -0.599 1.135 1.00 82.31 98 ILE A N 1
ATOM 757 C CA . ILE A 1 98 ? -5.485 0.359 0.038 1.00 82.31 98 ILE A CA 1
ATOM 758 C C . ILE A 1 98 ? -4.452 1.483 0.193 1.00 82.31 98 ILE A C 1
ATOM 760 O O . ILE A 1 98 ? -3.659 1.704 -0.719 1.00 82.31 98 ILE A O 1
ATOM 764 N N . ALA A 1 99 ? -4.415 2.164 1.344 1.00 82.69 99 ALA A N 1
ATOM 765 C CA . ALA A 1 99 ? -3.486 3.269 1.583 1.00 82.69 99 ALA A CA 1
ATOM 766 C C . ALA A 1 99 ? -2.020 2.830 1.439 1.00 82.69 99 ALA A C 1
ATOM 768 O O . ALA A 1 99 ? -1.246 3.496 0.763 1.00 82.69 99 ALA A O 1
ATOM 769 N N . ARG A 1 100 ? -1.651 1.664 1.983 1.00 82.44 100 ARG A N 1
ATOM 770 C CA . ARG A 1 100 ? -0.288 1.112 1.888 1.00 82.44 100 ARG A CA 1
ATOM 771 C C . ARG A 1 100 ? 0.129 0.821 0.451 1.00 82.44 100 ARG A C 1
ATOM 773 O O . ARG A 1 100 ? 1.224 1.198 0.046 1.00 82.44 100 ARG A O 1
ATOM 780 N N . THR A 1 101 ? -0.751 0.183 -0.320 1.00 81.50 101 THR A N 1
ATOM 781 C CA . THR A 1 101 ? -0.502 -0.092 -1.744 1.00 81.50 101 THR A CA 1
ATOM 782 C C . THR A 1 101 ? -0.306 1.210 -2.521 1.00 81.50 101 THR A C 1
ATOM 784 O O . THR A 1 101 ? 0.594 1.316 -3.349 1.00 81.50 101 THR A O 1
ATOM 787 N N . ARG A 1 102 ? -1.117 2.226 -2.216 1.00 85.44 102 ARG A N 1
ATOM 788 C CA . ARG A 1 102 ? -1.097 3.520 -2.900 1.00 85.44 102 ARG A CA 1
ATOM 789 C C . ARG A 1 102 ? 0.101 4.395 -2.528 1.00 85.44 102 ARG A C 1
ATOM 791 O O . ARG A 1 102 ? 0.680 5.010 -3.415 1.00 85.44 102 ARG A O 1
ATOM 798 N N . ASP A 1 103 ? 0.513 4.404 -1.262 1.00 82.31 103 ASP A N 1
ATOM 799 C CA . ASP A 1 103 ? 1.718 5.112 -0.805 1.00 82.31 103 ASP A CA 1
ATOM 800 C C . ASP A 1 103 ? 3.002 4.476 -1.360 1.00 82.31 103 ASP A C 1
ATOM 802 O O . ASP A 1 103 ? 4.005 5.157 -1.564 1.00 82.31 103 ASP A O 1
ATOM 806 N N . HIS A 1 104 ? 2.977 3.167 -1.624 1.00 86.19 104 HIS A N 1
ATOM 807 C CA . HIS A 1 104 ? 4.088 2.443 -2.245 1.00 86.19 104 HIS A CA 1
ATOM 808 C C . HIS A 1 104 ? 4.232 2.719 -3.749 1.00 86.19 104 HIS A C 1
ATOM 810 O O . HIS A 1 104 ? 5.339 2.705 -4.287 1.00 86.19 104 HIS A O 1
ATOM 816 N N . GLY A 1 105 ? 3.115 2.971 -4.431 1.00 89.88 105 GLY A N 1
ATOM 817 C CA . GLY A 1 105 ? 3.033 3.034 -5.888 1.00 89.88 105 GLY A CA 1
ATOM 818 C C . GLY A 1 105 ? 4.009 4.000 -6.580 1.00 89.88 105 GLY A C 1
ATOM 819 O O . GLY A 1 105 ? 4.672 3.556 -7.518 1.00 89.88 105 GLY A O 1
ATOM 820 N N . PRO A 1 106 ? 4.192 5.260 -6.132 1.00 89.31 106 PRO A N 1
ATOM 821 C CA . PRO A 1 106 ? 5.153 6.184 -6.745 1.00 89.31 106 PRO A CA 1
ATOM 822 C C . PRO A 1 106 ? 6.589 5.645 -6.781 1.00 89.31 106 PRO A C 1
ATOM 824 O O . PRO A 1 106 ? 7.250 5.717 -7.812 1.00 89.31 106 PRO A O 1
ATOM 827 N N . TYR A 1 107 ? 7.044 5.015 -5.694 1.00 89.75 107 TYR A N 1
ATOM 828 C CA . TYR A 1 107 ? 8.383 4.423 -5.624 1.00 89.75 107 TYR A CA 1
ATOM 829 C C . TYR A 1 107 ? 8.541 3.239 -6.581 1.00 89.75 107 TYR A C 1
ATOM 831 O O . TYR A 1 107 ? 9.595 3.070 -7.192 1.00 89.75 107 TYR A O 1
ATOM 839 N N . LEU A 1 108 ? 7.489 2.427 -6.730 1.00 93.38 108 LEU A N 1
ATOM 840 C CA . LEU A 1 108 ? 7.472 1.335 -7.701 1.00 93.38 108 LEU A CA 1
ATOM 841 C C . LEU A 1 108 ? 7.514 1.864 -9.140 1.00 93.38 108 LEU A C 1
ATOM 843 O O . LEU A 1 108 ? 8.259 1.326 -9.954 1.00 93.38 108 LEU A O 1
ATOM 847 N N . ILE A 1 109 ? 6.739 2.911 -9.443 1.00 95.25 109 ILE A N 1
ATOM 848 C CA . ILE A 1 109 ? 6.697 3.544 -10.769 1.00 95.25 109 ILE A CA 1
ATOM 84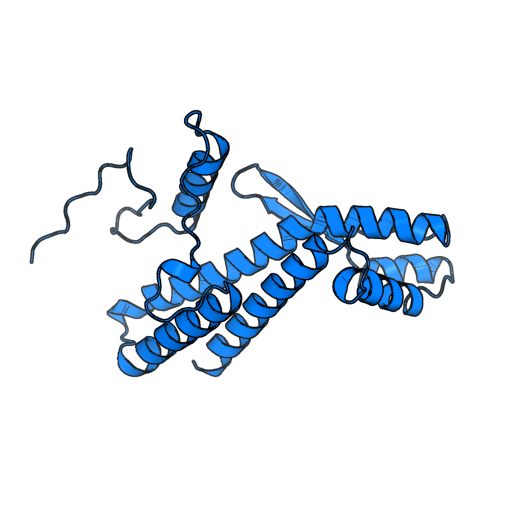9 C C . ILE A 1 109 ? 8.078 4.084 -11.144 1.00 95.25 109 ILE A C 1
ATOM 851 O O . ILE A 1 109 ? 8.574 3.777 -12.228 1.00 95.25 109 ILE A O 1
ATOM 855 N N . ASP A 1 110 ? 8.711 4.851 -10.255 1.00 94.38 110 ASP A N 1
ATOM 856 C CA . ASP A 1 110 ? 10.018 5.460 -10.521 1.00 94.38 110 ASP A CA 1
ATOM 857 C C . ASP A 1 110 ? 11.107 4.398 -10.713 1.00 94.38 110 ASP A C 1
ATOM 859 O O . ASP A 1 110 ? 11.901 4.470 -11.660 1.00 94.38 110 ASP A O 1
ATOM 863 N N . ALA A 1 111 ? 11.108 3.364 -9.864 1.00 93.69 111 ALA A N 1
ATOM 864 C CA . ALA A 1 111 ? 12.037 2.246 -9.981 1.00 93.69 111 ALA A CA 1
ATOM 865 C C . ALA A 1 111 ? 11.827 1.458 -11.283 1.00 93.69 111 ALA A C 1
ATOM 867 O O . ALA A 1 111 ? 12.801 1.146 -11.970 1.00 93.69 111 ALA A O 1
ATOM 868 N N . ALA A 1 112 ? 10.573 1.181 -11.654 1.00 96.19 112 ALA A N 1
ATOM 869 C CA . ALA A 1 112 ? 10.240 0.477 -12.887 1.00 96.19 112 ALA A CA 1
ATOM 870 C C . ALA A 1 112 ? 10.671 1.285 -14.117 1.00 96.19 112 ALA A C 1
ATOM 872 O O . ALA A 1 112 ? 11.399 0.772 -14.964 1.00 96.19 112 ALA A O 1
ATOM 873 N N . LYS A 1 113 ? 10.302 2.570 -14.194 1.00 96.50 113 LYS A N 1
ATOM 874 C CA . LYS A 1 113 ? 10.691 3.445 -15.313 1.00 96.50 113 LYS A CA 1
ATOM 875 C C . LYS A 1 113 ? 12.204 3.494 -15.485 1.00 96.50 113 LYS A C 1
ATOM 877 O O . LYS A 1 113 ? 12.693 3.334 -16.598 1.00 96.50 113 LYS A O 1
ATOM 882 N N . THR A 1 114 ? 12.935 3.652 -14.383 1.00 94.19 114 THR A N 1
ATOM 883 C CA . THR A 1 114 ? 14.403 3.677 -14.400 1.00 94.19 114 THR A CA 1
ATOM 884 C C . THR A 1 114 ? 14.980 2.349 -14.885 1.00 94.19 114 THR A C 1
ATOM 886 O O . THR A 1 114 ? 15.845 2.331 -15.757 1.00 94.19 114 THR A O 1
ATOM 889 N N . HIS A 1 115 ? 14.501 1.226 -14.345 1.00 94.00 115 HIS A N 1
ATOM 890 C CA . HIS A 1 115 ? 14.992 -0.101 -14.709 1.00 94.00 115 HIS A CA 1
ATOM 891 C C . HIS A 1 115 ? 14.766 -0.412 -16.191 1.00 94.00 115 HIS A C 1
ATOM 893 O O . HIS A 1 115 ? 15.702 -0.793 -16.891 1.00 94.00 115 HIS A O 1
ATOM 899 N N . PHE A 1 116 ? 13.540 -0.222 -16.675 1.00 95.38 116 PHE A N 1
ATOM 900 C CA . PHE A 1 116 ? 13.174 -0.607 -18.032 1.00 95.38 116 PHE A CA 1
ATOM 901 C C . PHE A 1 116 ? 13.746 0.333 -19.093 1.00 95.38 116 PHE A C 1
ATOM 903 O O . PHE A 1 116 ? 14.169 -0.158 -20.135 1.00 95.38 116 PHE A O 1
ATOM 910 N N . ALA A 1 117 ? 13.899 1.631 -18.804 1.00 93.88 117 ALA A N 1
ATOM 911 C CA . ALA A 1 117 ? 14.610 2.549 -19.697 1.00 93.88 117 ALA A CA 1
ATOM 912 C C . ALA A 1 117 ? 16.083 2.148 -19.916 1.00 93.88 117 ALA A C 1
ATOM 914 O O . ALA A 1 117 ? 16.620 2.365 -20.999 1.00 93.88 117 ALA A O 1
ATOM 915 N N . ASN A 1 118 ? 16.726 1.517 -18.924 1.00 92.88 118 ASN A N 1
ATOM 916 C CA . ASN A 1 118 ? 18.095 1.001 -19.056 1.00 92.88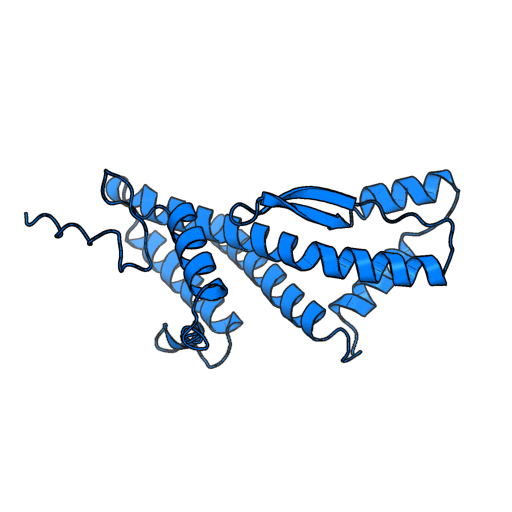 118 ASN A CA 1
ATOM 917 C C . ASN A 1 118 ? 18.185 -0.300 -19.872 1.00 92.88 118 ASN A C 1
ATOM 919 O O . ASN A 1 118 ? 19.277 -0.672 -20.298 1.00 92.88 118 ASN A O 1
ATOM 923 N N . ILE A 1 119 ? 17.068 -1.007 -20.062 1.00 91.69 119 ILE A N 1
ATOM 924 C CA . ILE A 1 119 ? 17.005 -2.252 -20.840 1.00 91.69 119 ILE A CA 1
ATOM 925 C C . ILE A 1 119 ? 16.606 -1.947 -22.280 1.00 91.69 119 ILE A C 1
ATOM 927 O O . ILE A 1 119 ? 17.257 -2.402 -23.218 1.00 91.69 119 ILE A O 1
ATOM 931 N N . ASN A 1 120 ? 15.517 -1.200 -22.452 1.00 91.44 120 ASN A N 1
ATOM 932 C CA . ASN A 1 120 ? 14.980 -0.820 -23.746 1.00 91.44 120 ASN A CA 1
ATOM 933 C C . ASN A 1 120 ? 14.103 0.434 -23.593 1.00 91.44 120 ASN A C 1
ATOM 935 O O . ASN A 1 120 ? 13.088 0.410 -22.897 1.00 91.44 120 ASN A O 1
ATOM 939 N N . LEU A 1 121 ? 14.477 1.515 -24.282 1.00 90.62 121 LEU A N 1
ATOM 940 C CA . LEU A 1 121 ? 13.778 2.804 -24.238 1.00 90.62 121 LEU A CA 1
ATOM 941 C C . LEU A 1 121 ? 12.347 2.755 -24.800 1.00 90.62 121 LEU A C 1
ATOM 943 O O . LEU A 1 121 ? 11.548 3.635 -24.483 1.00 90.62 121 LEU A O 1
ATOM 947 N N . ASP A 1 122 ? 12.009 1.734 -25.590 1.00 91.56 122 ASP A N 1
ATOM 948 C CA . ASP A 1 122 ? 10.667 1.553 -26.152 1.00 91.56 122 ASP A CA 1
ATOM 949 C C . ASP A 1 122 ? 9.681 0.920 -25.156 1.00 91.56 122 ASP A C 1
ATOM 951 O O . ASP A 1 122 ? 8.469 0.921 -25.392 1.00 91.56 122 ASP A O 1
ATOM 955 N N . ILE A 1 123 ? 10.169 0.399 -24.022 1.00 93.75 123 ILE A N 1
ATOM 956 C CA . ILE A 1 123 ? 9.313 -0.144 -22.966 1.00 93.75 123 ILE A CA 1
ATOM 957 C C . ILE A 1 123 ? 8.643 1.001 -22.207 1.00 93.75 123 ILE A C 1
ATOM 959 O O . ILE A 1 123 ? 9.288 1.790 -21.514 1.00 93.75 123 ILE A O 1
ATOM 963 N N . LYS A 1 124 ? 7.311 1.045 -22.272 1.00 94.62 124 LYS A N 1
ATOM 964 C CA . LYS A 1 124 ? 6.497 2.032 -21.560 1.00 94.62 124 LYS A CA 1
ATOM 965 C C . LYS A 1 124 ? 5.862 1.420 -20.322 1.00 94.62 124 LYS A C 1
ATOM 967 O O . LYS A 1 124 ? 5.037 0.519 -20.426 1.00 94.62 124 LYS A O 1
ATOM 972 N N . ILE A 1 125 ? 6.194 1.971 -19.158 1.00 97.06 125 ILE A N 1
ATOM 973 C CA . ILE A 1 125 ? 5.506 1.644 -17.906 1.00 97.06 125 ILE A CA 1
ATOM 974 C C . ILE A 1 125 ? 4.134 2.308 -17.902 1.00 97.06 125 ILE A C 1
ATOM 976 O O . ILE A 1 125 ? 4.033 3.537 -17.939 1.00 97.06 125 ILE A O 1
ATOM 980 N N . VAL A 1 126 ? 3.088 1.488 -17.848 1.00 96.88 126 VAL A N 1
ATOM 981 C CA . VAL A 1 126 ? 1.704 1.951 -17.752 1.00 96.88 126 VAL A CA 1
ATOM 982 C C . VAL A 1 126 ? 1.345 2.143 -16.281 1.00 96.88 126 VAL A C 1
ATOM 984 O O . VAL A 1 126 ? 1.596 1.280 -15.441 1.00 96.88 126 VAL A O 1
ATOM 987 N N . GLU A 1 127 ? 0.773 3.302 -15.964 1.00 95.62 127 GLU A N 1
ATOM 988 C CA . GLU A 1 127 ? 0.339 3.650 -14.611 1.00 95.62 127 GLU A CA 1
ATOM 989 C C . GLU A 1 127 ? -1.152 3.338 -14.432 1.00 95.62 127 GLU A C 1
ATOM 991 O O . GLU A 1 127 ? -1.991 3.818 -15.196 1.00 95.62 127 GLU A O 1
ATOM 996 N N . GLU A 1 128 ? -1.494 2.604 -13.376 1.00 94.00 128 GLU A N 1
ATOM 997 C CA . GLU A 1 128 ? -2.869 2.455 -12.907 1.00 94.00 128 GLU A CA 1
ATOM 998 C C . GLU A 1 128 ? -3.220 3.622 -11.979 1.00 94.00 128 GLU A C 1
ATOM 1000 O O . GLU A 1 128 ? -2.514 3.891 -11.001 1.00 94.00 128 GLU A O 1
ATOM 1005 N N . LYS A 1 129 ? -4.339 4.301 -12.247 1.00 92.38 129 LYS A N 1
ATOM 1006 C CA . LYS A 1 129 ? -4.887 5.321 -11.346 1.00 92.38 129 LYS A CA 1
ATOM 1007 C C . LYS A 1 129 ? -5.696 4.651 -10.245 1.00 92.38 129 LYS A C 1
ATOM 1009 O O . LYS A 1 129 ? -6.746 4.074 -10.501 1.00 92.38 129 LYS A O 1
ATOM 1014 N N . LEU A 1 130 ? -5.255 4.815 -9.005 1.00 87.56 130 LEU A N 1
ATOM 1015 C CA . LEU A 1 130 ? -5.890 4.233 -7.825 1.00 87.56 130 LEU A CA 1
ATOM 1016 C C . LEU A 1 130 ? -6.818 5.225 -7.099 1.00 87.56 130 LEU A C 1
ATOM 1018 O O . LEU A 1 130 ? -7.195 4.988 -5.957 1.00 87.56 130 LEU A O 1
ATOM 1022 N N . GLY A 1 131 ? -7.203 6.335 -7.730 1.00 87.88 131 GLY A N 1
ATOM 1023 C CA . GLY A 1 131 ? -8.020 7.391 -7.119 1.00 87.88 131 GLY A CA 1
ATOM 1024 C C . GLY A 1 131 ? -7.177 8.435 -6.385 1.00 87.88 131 GLY A C 1
ATOM 1025 O O . GLY A 1 131 ? -5.996 8.581 -6.672 1.00 87.88 131 GLY A O 1
ATOM 1026 N N . SER A 1 132 ? -7.769 9.175 -5.448 1.00 87.94 132 SER A N 1
ATOM 1027 C CA . SER A 1 132 ? -7.088 10.279 -4.754 1.00 87.94 132 SER A CA 1
ATOM 1028 C C . SER A 1 132 ? -6.868 9.993 -3.274 1.00 87.94 132 SER A C 1
ATOM 1030 O O . SER A 1 132 ? -7.682 9.334 -2.621 1.00 87.94 132 SER A O 1
ATOM 1032 N N . ASN A 1 133 ? -5.774 10.528 -2.735 1.00 83.31 133 ASN A N 1
ATOM 1033 C CA . ASN A 1 133 ? -5.514 10.559 -1.305 1.00 83.31 133 ASN A CA 1
ATOM 1034 C C . ASN A 1 133 ? -6.622 11.370 -0.605 1.00 83.31 133 ASN A C 1
ATOM 1036 O O . ASN A 1 133 ? -6.818 12.538 -0.947 1.00 83.31 133 ASN A O 1
ATOM 1040 N N . PRO A 1 134 ? -7.335 10.803 0.383 1.00 80.06 134 PRO A N 1
ATOM 1041 C CA . PRO A 1 134 ? -8.464 11.476 1.025 1.00 80.06 134 PRO A CA 1
ATOM 1042 C C . PRO A 1 134 ? -8.056 12.698 1.863 1.00 80.06 134 PRO A C 1
ATOM 1044 O O . PRO A 1 134 ? -8.905 13.531 2.168 1.00 80.06 134 PRO A O 1
ATOM 1047 N N . SER A 1 135 ? -6.781 12.814 2.244 1.00 78.56 135 SER A N 1
ATOM 1048 C CA . SER A 1 135 ? -6.260 13.923 3.050 1.00 78.56 135 SER A CA 1
ATOM 1049 C C . SER A 1 135 ? -5.653 15.042 2.203 1.00 78.56 135 SER A C 1
ATOM 1051 O O . SER A 1 135 ? -5.774 16.208 2.563 1.00 78.56 135 SER A O 1
ATOM 1053 N N . THR A 1 136 ? -4.984 14.710 1.094 1.00 81.69 136 THR A N 1
ATOM 1054 C CA . THR A 1 136 ? -4.250 15.696 0.272 1.00 81.69 136 THR A CA 1
ATOM 1055 C C . THR A 1 136 ? -4.861 15.926 -1.107 1.00 81.69 136 THR A C 1
ATOM 1057 O O . THR A 1 136 ? -4.423 16.819 -1.824 1.00 81.69 136 THR A O 1
ATOM 1060 N N . SER A 1 137 ? -5.849 15.119 -1.506 1.00 85.31 137 SER A N 1
ATOM 1061 C CA . SER A 1 137 ? -6.420 15.061 -2.863 1.00 85.31 137 SER A CA 1
ATOM 1062 C C . SER A 1 137 ? -5.425 14.704 -3.978 1.00 85.31 137 SER A C 1
ATOM 1064 O O . SER A 1 137 ? -5.803 14.669 -5.148 1.00 85.31 137 SER A O 1
ATOM 1066 N N . THR A 1 138 ? -4.169 14.397 -3.639 1.00 86.00 138 THR A N 1
ATOM 1067 C CA . THR A 1 138 ? -3.144 13.969 -4.598 1.00 86.00 138 THR A CA 1
ATOM 1068 C C . THR A 1 138 ? -3.559 12.660 -5.259 1.00 86.00 138 THR A C 1
ATOM 1070 O O . THR A 1 138 ? -4.036 11.751 -4.580 1.00 86.00 138 THR A O 1
ATOM 1073 N N . GLU A 1 139 ? -3.378 12.554 -6.575 1.00 89.75 139 GLU A N 1
ATOM 1074 C CA . GLU A 1 139 ? -3.661 11.321 -7.309 1.00 89.75 139 GLU A CA 1
ATOM 1075 C C . GLU A 1 139 ? -2.712 10.208 -6.848 1.00 89.75 139 GLU A C 1
ATOM 1077 O O . GLU A 1 139 ? -1.491 10.361 -6.831 1.00 89.75 139 GLU A O 1
ATOM 1082 N N . TRP A 1 140 ? -3.295 9.082 -6.462 1.00 91.25 140 TRP A N 1
ATOM 1083 C CA . TRP A 1 140 ? -2.596 7.857 -6.136 1.00 91.25 140 TRP A CA 1
ATOM 1084 C C . TRP A 1 140 ? -2.500 6.980 -7.378 1.00 91.25 140 TRP A C 1
ATOM 1086 O O . TRP A 1 140 ? -3.484 6.779 -8.093 1.00 91.25 140 TRP A O 1
ATOM 1096 N N . LYS A 1 141 ? -1.309 6.438 -7.621 1.00 92.81 141 LYS A N 1
ATOM 1097 C CA . LYS A 1 141 ? -1.020 5.610 -8.790 1.00 92.81 141 LYS A CA 1
ATOM 1098 C C . LYS A 1 141 ? -0.083 4.472 -8.438 1.00 92.81 141 LYS A C 1
ATOM 1100 O O . LYS A 1 141 ? 0.700 4.600 -7.504 1.00 92.81 141 LYS A O 1
ATOM 1105 N N . THR A 1 142 ? -0.132 3.402 -9.217 1.00 93.50 142 THR A N 1
ATOM 1106 C CA . THR A 1 142 ? 0.843 2.304 -9.182 1.00 93.50 142 THR A CA 1
ATOM 1107 C C . THR A 1 142 ? 1.181 1.864 -10.607 1.00 93.50 142 THR A C 1
ATOM 1109 O O . THR A 1 142 ? 0.656 2.420 -11.568 1.00 93.50 142 THR A O 1
ATOM 1112 N N . VAL A 1 143 ? 2.062 0.880 -10.756 1.00 94.88 143 VAL A N 1
ATOM 1113 C CA . VAL A 1 143 ? 2.319 0.235 -12.047 1.00 94.88 143 VAL A CA 1
ATOM 1114 C C . VAL A 1 143 ? 1.215 -0.773 -12.367 1.00 9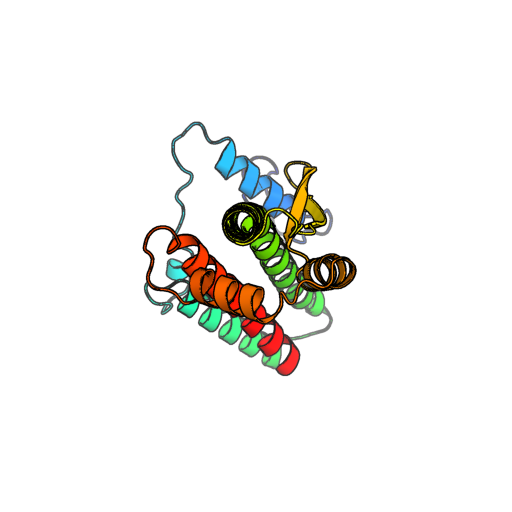4.88 143 VAL A C 1
ATOM 1116 O O . VAL A 1 143 ? 0.937 -1.654 -11.552 1.00 94.88 143 VAL A O 1
ATOM 1119 N N . ASP A 1 144 ? 0.645 -0.672 -13.568 1.00 95.62 144 ASP A N 1
ATOM 1120 C CA . ASP A 1 144 ? -0.197 -1.705 -14.172 1.00 95.62 144 ASP A CA 1
ATOM 1121 C C . ASP A 1 144 ? 0.687 -2.659 -14.983 1.00 95.62 144 ASP A C 1
ATOM 1123 O O . ASP A 1 144 ? 1.030 -2.390 -16.137 1.00 95.62 144 ASP A O 1
ATOM 1127 N N . TRP A 1 145 ? 1.091 -3.775 -14.379 1.00 95.62 145 TRP A N 1
ATOM 1128 C CA . TRP A 1 145 ? 1.967 -4.743 -15.045 1.00 95.62 145 TRP A CA 1
ATOM 1129 C C . TRP A 1 145 ? 1.306 -5.433 -16.235 1.00 95.62 145 TRP A C 1
ATOM 1131 O O . TRP A 1 145 ? 1.986 -5.725 -17.215 1.00 95.62 145 TRP A O 1
ATOM 1141 N N . MET A 1 146 ? -0.009 -5.649 -16.180 1.00 94.94 146 MET A N 1
ATOM 1142 C CA . MET A 1 146 ? -0.750 -6.301 -17.257 1.00 94.94 146 MET A CA 1
ATOM 1143 C C . MET A 1 146 ? -0.836 -5.380 -18.473 1.00 94.94 146 MET A C 1
ATOM 1145 O O . MET A 1 146 ? -0.497 -5.789 -19.582 1.00 94.94 146 MET A O 1
ATOM 1149 N N . SER A 1 147 ? -1.213 -4.116 -18.268 1.00 96.50 147 SER A N 1
ATOM 1150 C CA . SER A 1 147 ? -1.230 -3.132 -19.355 1.00 96.50 147 SER A CA 1
ATOM 1151 C C . SER A 1 147 ? 0.179 -2.793 -19.846 1.00 96.50 147 SER A C 1
ATOM 1153 O O . SER A 1 147 ? 0.361 -2.556 -21.036 1.00 96.50 147 SER A O 1
ATOM 1155 N N . THR A 1 148 ? 1.187 -2.816 -18.967 1.00 96.62 148 THR A N 1
ATOM 1156 C CA . THR A 1 148 ? 2.602 -2.664 -19.355 1.00 96.62 148 THR A CA 1
ATOM 1157 C C . THR A 1 148 ? 3.046 -3.801 -20.277 1.00 96.62 148 THR A C 1
ATOM 1159 O O . THR A 1 148 ? 3.659 -3.539 -21.311 1.00 96.62 148 THR A O 1
ATOM 1162 N N . ALA A 1 149 ? 2.696 -5.050 -19.955 1.00 96.06 149 ALA A N 1
ATOM 1163 C CA . ALA A 1 149 ? 2.977 -6.197 -20.814 1.00 96.06 149 ALA A CA 1
ATOM 1164 C C . ALA A 1 149 ? 2.258 -6.089 -22.165 1.00 96.06 149 ALA A C 1
ATOM 1166 O O . ALA A 1 149 ? 2.896 -6.193 -23.210 1.00 96.06 149 ALA A O 1
ATOM 1167 N N . ALA A 1 150 ? 0.962 -5.767 -22.149 1.00 95.69 150 ALA A N 1
ATOM 1168 C CA . ALA A 1 150 ? 0.174 -5.591 -23.366 1.00 95.69 150 ALA A CA 1
ATOM 1169 C C . ALA A 1 150 ? 0.696 -4.447 -24.258 1.00 95.69 150 ALA A C 1
ATOM 1171 O O . ALA A 1 150 ? 0.639 -4.536 -25.483 1.00 95.69 150 ALA A O 1
ATOM 1172 N N . GLU A 1 151 ? 1.207 -3.359 -23.674 1.00 94.94 151 GLU A N 1
ATOM 1173 C CA . GLU A 1 151 ? 1.817 -2.264 -24.436 1.00 94.94 151 GLU A CA 1
ATOM 1174 C C . GLU A 1 151 ? 3.152 -2.686 -25.067 1.00 94.94 151 GLU A C 1
ATOM 1176 O O . GLU A 1 151 ? 3.407 -2.352 -26.222 1.00 94.94 151 GLU A O 1
ATOM 1181 N N . ALA A 1 152 ? 3.975 -3.461 -24.356 1.00 94.38 152 ALA A N 1
ATOM 1182 C CA . ALA A 1 152 ? 5.227 -3.996 -24.891 1.00 94.38 152 ALA A CA 1
ATOM 1183 C C . ALA A 1 152 ? 4.991 -4.996 -26.040 1.00 94.38 152 ALA A C 1
ATOM 1185 O O . ALA A 1 152 ? 5.700 -4.967 -27.050 1.00 94.38 152 ALA A O 1
ATOM 1186 N N . GLU A 1 153 ? 3.953 -5.830 -25.932 1.00 93.69 153 GLU A N 1
ATOM 1187 C CA . GLU A 1 153 ? 3.568 -6.795 -26.968 1.00 93.69 153 GLU A CA 1
ATOM 1188 C C . GLU A 1 153 ? 3.184 -6.128 -28.295 1.00 93.69 153 GLU A C 1
ATOM 1190 O O . GLU A 1 153 ? 3.517 -6.657 -29.356 1.00 93.69 153 GLU A O 1
ATOM 1195 N N . LYS A 1 154 ? 2.573 -4.933 -28.273 1.00 93.38 154 LYS A N 1
ATOM 1196 C CA . LYS A 1 154 ? 2.280 -4.162 -29.502 1.00 93.38 154 LYS A CA 1
ATOM 1197 C C . LYS A 1 154 ? 3.541 -3.833 -30.304 1.00 93.38 154 LYS A C 1
ATOM 1199 O O . LYS A 1 154 ? 3.473 -3.717 -31.524 1.00 93.38 154 LYS A O 1
ATOM 1204 N N . SER A 1 155 ? 4.677 -3.719 -29.622 1.00 91.56 155 SER A N 1
ATOM 1205 C CA . SER A 1 155 ? 5.999 -3.495 -30.215 1.00 91.56 155 SER A CA 1
ATOM 1206 C C . SER A 1 155 ? 6.804 -4.791 -30.375 1.00 91.56 155 SER A C 1
ATOM 1208 O O . SER A 1 155 ? 7.997 -4.738 -30.653 1.00 91.56 155 SER A O 1
ATOM 1210 N N . SER A 1 156 ? 6.173 -5.962 -30.209 1.00 93.25 156 SER A N 1
ATOM 1211 C CA . SER A 1 156 ? 6.821 -7.284 -30.243 1.00 93.25 156 SER A CA 1
ATOM 1212 C C . SER A 1 156 ? 7.960 -7.449 -29.224 1.00 93.25 156 SER A C 1
ATOM 1214 O O . SER A 1 156 ? 8.914 -8.187 -29.471 1.00 93.25 156 SER A O 1
ATOM 1216 N N . ILE A 1 157 ? 7.874 -6.769 -28.074 1.00 92.81 157 ILE A N 1
ATOM 1217 C CA . ILE A 1 157 ? 8.870 -6.851 -27.000 1.00 92.81 157 ILE A CA 1
ATOM 1218 C C . ILE A 1 157 ? 8.398 -7.880 -25.958 1.00 92.81 157 ILE A C 1
ATOM 1220 O O . ILE A 1 157 ? 7.434 -7.610 -25.239 1.00 92.81 157 ILE A O 1
ATOM 1224 N N . PRO A 1 158 ? 9.070 -9.038 -25.814 1.00 90.88 158 PRO A N 1
ATOM 1225 C CA . PRO A 1 158 ? 8.767 -9.978 -24.741 1.00 90.88 158 PRO A CA 1
ATOM 1226 C C . PRO A 1 158 ? 9.278 -9.416 -23.408 1.00 90.88 158 PRO A C 1
ATOM 1228 O O . PRO A 1 158 ? 10.484 -9.332 -23.180 1.00 90.88 158 PRO A O 1
ATO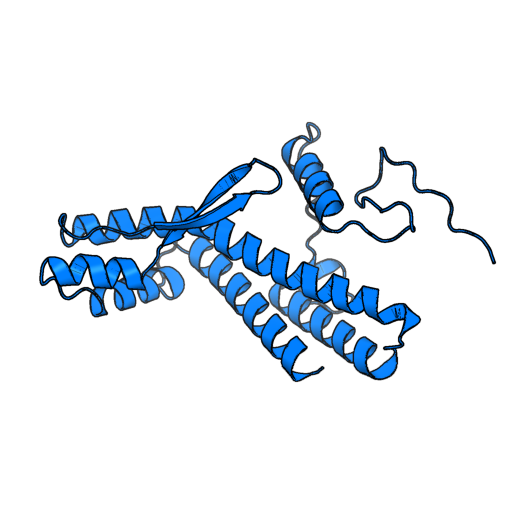M 1231 N N . ILE A 1 159 ? 8.365 -9.005 -22.525 1.00 94.31 159 ILE A N 1
ATOM 1232 C CA . ILE A 1 159 ? 8.724 -8.289 -21.289 1.00 94.31 159 ILE A CA 1
ATOM 1233 C C . ILE A 1 159 ? 8.463 -9.082 -20.002 1.00 94.31 159 ILE A C 1
ATOM 1235 O O . ILE A 1 159 ? 9.011 -8.727 -18.960 1.00 94.31 159 ILE A O 1
ATOM 1239 N N . GLN A 1 160 ? 7.681 -10.164 -20.051 1.00 93.62 160 GLN A N 1
ATOM 1240 C CA . GLN A 1 160 ? 7.220 -10.867 -18.847 1.00 93.62 160 GLN A CA 1
ATOM 1241 C C . GLN A 1 160 ? 8.377 -11.313 -17.935 1.00 93.62 160 GLN A C 1
ATOM 1243 O O . GLN A 1 160 ? 8.410 -10.932 -16.768 1.00 93.62 160 GLN A O 1
ATOM 1248 N N . ASP A 1 161 ? 9.392 -11.990 -18.482 1.00 93.69 161 ASP A N 1
ATOM 1249 C CA . ASP A 1 161 ? 10.570 -12.425 -17.713 1.00 93.69 161 ASP A CA 1
ATOM 1250 C C . ASP A 1 161 ? 11.336 -11.248 -17.085 1.00 93.69 161 ASP A C 1
ATOM 1252 O O . ASP A 1 161 ? 11.914 -11.358 -16.002 1.00 93.69 161 ASP A O 1
ATOM 1256 N N . SER A 1 162 ? 11.343 -10.095 -17.763 1.00 94.06 162 SER A N 1
ATOM 1257 C CA . SER A 1 162 ? 11.995 -8.882 -17.262 1.00 94.06 162 SER A CA 1
ATOM 1258 C C . SER A 1 162 ? 11.197 -8.243 -16.125 1.00 94.06 162 SER A C 1
ATOM 1260 O O . SER A 1 162 ? 11.797 -7.759 -15.167 1.00 94.06 162 SER A O 1
ATOM 1262 N N . ILE A 1 163 ? 9.860 -8.281 -16.191 1.00 96.12 163 ILE A N 1
ATOM 1263 C CA . ILE A 1 163 ? 8.971 -7.877 -15.090 1.00 96.12 163 ILE A CA 1
ATOM 1264 C C . ILE A 1 163 ? 9.200 -8.774 -13.879 1.00 96.12 163 ILE A C 1
ATOM 1266 O O . ILE A 1 163 ? 9.450 -8.260 -12.789 1.00 96.12 163 ILE A O 1
ATOM 1270 N N . ASP A 1 164 ? 9.187 -10.092 -14.063 1.00 94.94 164 ASP A N 1
ATOM 1271 C CA . ASP A 1 164 ? 9.360 -11.040 -12.961 1.00 94.94 164 ASP A CA 1
ATOM 1272 C C . ASP A 1 164 ? 10.729 -10.857 -12.291 1.00 94.94 164 ASP A C 1
ATOM 1274 O O . ASP A 1 164 ? 10.823 -10.719 -11.069 1.00 94.94 164 ASP A O 1
ATOM 1278 N N . LYS A 1 165 ? 11.793 -10.720 -13.093 1.00 93.88 165 LYS A N 1
ATOM 1279 C CA . LYS A 1 165 ? 13.147 -10.448 -12.592 1.00 93.88 165 LYS A CA 1
ATOM 1280 C C . LYS A 1 165 ? 13.251 -9.105 -11.867 1.00 93.88 165 LYS A C 1
ATOM 1282 O O . LYS A 1 165 ? 13.922 -9.024 -10.834 1.00 93.88 165 LYS A O 1
ATOM 1287 N N . PHE A 1 166 ? 12.613 -8.056 -12.389 1.00 95.00 166 PHE A N 1
ATOM 1288 C CA . PHE A 1 166 ? 12.559 -6.753 -11.729 1.00 95.00 166 PHE A CA 1
ATOM 1289 C C . PHE A 1 166 ? 11.878 -6.865 -10.363 1.00 95.00 166 PHE A C 1
ATOM 1291 O O . PHE A 1 166 ? 12.441 -6.419 -9.365 1.00 95.00 166 PHE A O 1
ATOM 1298 N N . LEU A 1 167 ? 10.702 -7.494 -10.301 1.00 94.38 167 LEU A N 1
ATOM 1299 C CA . LEU A 1 167 ? 9.930 -7.647 -9.068 1.00 94.38 167 LEU A CA 1
ATOM 1300 C C . LEU A 1 167 ? 10.676 -8.487 -8.028 1.00 94.38 167 LEU A C 1
ATOM 1302 O O . LEU A 1 167 ? 10.681 -8.130 -6.847 1.00 94.38 167 LEU A O 1
ATOM 1306 N N . ASP A 1 168 ? 11.348 -9.557 -8.449 1.00 92.25 168 ASP A N 1
ATOM 1307 C CA . ASP A 1 168 ? 12.175 -10.369 -7.559 1.00 92.25 168 ASP A CA 1
ATOM 1308 C C . ASP A 1 168 ? 13.371 -9.581 -7.020 1.00 92.25 168 ASP A C 1
ATOM 1310 O O . ASP A 1 168 ? 13.618 -9.590 -5.812 1.00 92.25 168 ASP A O 1
ATOM 1314 N N . GLY A 1 169 ? 14.073 -8.822 -7.864 1.00 91.00 169 GLY A N 1
ATOM 1315 C CA . GLY A 1 169 ? 15.148 -7.940 -7.404 1.00 91.00 169 GLY A CA 1
ATOM 1316 C C . GLY A 1 169 ? 14.643 -6.870 -6.432 1.00 91.00 169 GLY A C 1
ATOM 1317 O O . GLY A 1 169 ? 15.222 -6.667 -5.361 1.00 91.00 169 GLY A O 1
ATOM 1318 N N . PHE A 1 170 ? 13.522 -6.237 -6.771 1.00 91.44 170 PHE A N 1
ATOM 1319 C CA . PHE A 1 170 ? 12.951 -5.124 -6.025 1.00 91.44 170 PHE A CA 1
ATOM 1320 C C . PHE A 1 170 ? 12.401 -5.547 -4.656 1.00 91.44 170 PHE A C 1
ATOM 1322 O O . PHE A 1 170 ? 12.648 -4.879 -3.651 1.00 91.44 170 PHE A O 1
ATOM 1329 N N . TYR A 1 171 ? 11.709 -6.688 -4.583 1.00 91.56 171 TYR A N 1
ATOM 1330 C CA . TYR A 1 171 ? 11.034 -7.137 -3.361 1.00 91.56 171 TYR A CA 1
ATOM 1331 C C . TYR A 1 171 ? 11.739 -8.261 -2.597 1.00 91.56 171 TYR A C 1
ATOM 1333 O O . TYR A 1 171 ? 11.437 -8.468 -1.418 1.00 91.56 171 TYR A O 1
ATOM 1341 N N . ARG A 1 172 ? 12.656 -8.996 -3.231 1.00 88.00 172 ARG A N 1
ATOM 1342 C CA . ARG A 1 172 ? 13.308 -10.184 -2.646 1.00 88.00 172 ARG A CA 1
ATOM 1343 C C . ARG A 1 172 ? 14.835 -10.158 -2.741 1.00 88.00 172 ARG A C 1
ATOM 1345 O O . ARG A 1 172 ? 15.477 -11.061 -2.214 1.00 88.00 172 ARG A O 1
ATOM 1352 N N . GLY A 1 173 ? 15.416 -9.140 -3.375 1.00 87.19 173 GLY A N 1
ATOM 1353 C CA . GLY A 1 173 ? 16.863 -8.969 -3.478 1.00 87.19 173 GLY A CA 1
ATOM 1354 C C . GLY A 1 173 ? 17.537 -8.533 -2.171 1.00 87.19 173 GLY A C 1
ATOM 1355 O O . GLY A 1 173 ? 16.895 -8.311 -1.144 1.00 87.19 173 GLY A O 1
ATOM 1356 N N . THR A 1 174 ? 18.860 -8.376 -2.226 1.00 88.38 174 THR A N 1
ATOM 1357 C CA . THR A 1 174 ? 19.709 -8.001 -1.078 1.00 88.38 174 THR A CA 1
ATOM 1358 C C . THR A 1 174 ? 20.251 -6.570 -1.150 1.00 88.38 174 THR A C 1
ATOM 1360 O O . THR A 1 174 ? 20.994 -6.163 -0.262 1.00 88.38 174 THR A O 1
ATOM 1363 N N . ASP A 1 175 ? 19.896 -5.798 -2.182 1.00 85.38 175 ASP A N 1
ATOM 1364 C CA . ASP A 1 175 ? 20.345 -4.410 -2.355 1.00 85.38 175 ASP A CA 1
ATOM 1365 C C . ASP A 1 175 ? 19.808 -3.523 -1.222 1.00 85.38 175 ASP A C 1
ATOM 1367 O O . ASP A 1 175 ? 18.592 -3.376 -1.062 1.00 85.38 175 ASP A O 1
ATOM 1371 N N . SER A 1 176 ? 20.693 -2.941 -0.415 1.00 86.06 176 SER A N 1
ATOM 1372 C CA . SER A 1 176 ? 20.315 -2.107 0.730 1.00 86.06 176 SER A CA 1
ATOM 1373 C C . SER A 1 176 ? 19.552 -0.842 0.327 1.00 86.06 176 SER A C 1
ATOM 1375 O O . SER A 1 176 ? 18.709 -0.385 1.095 1.00 86.06 176 SER A O 1
ATOM 1377 N N . SER A 1 177 ? 19.747 -0.320 -0.889 1.00 84.31 177 SER A N 1
ATOM 1378 C CA . SER A 1 177 ? 18.998 0.845 -1.387 1.00 84.31 177 SER A CA 1
ATOM 1379 C C . SER A 1 177 ? 17.499 0.567 -1.562 1.00 84.31 177 SER A C 1
ATOM 1381 O O . SER A 1 177 ? 16.687 1.490 -1.536 1.00 84.31 177 SER A O 1
ATOM 1383 N N . LEU A 1 178 ? 17.119 -0.712 -1.666 1.00 85.12 178 LEU A N 1
ATOM 1384 C CA . LEU A 1 178 ? 15.737 -1.174 -1.821 1.00 85.12 178 LEU A CA 1
ATOM 1385 C C . LEU A 1 178 ? 15.166 -1.788 -0.530 1.00 85.12 178 LEU A C 1
ATOM 1387 O O . LEU A 1 178 ? 14.080 -2.368 -0.538 1.00 85.12 178 LEU A O 1
ATOM 1391 N N . GLU A 1 179 ? 15.877 -1.682 0.597 1.00 82.94 179 GLU A N 1
ATOM 1392 C CA . GLU A 1 179 ? 15.465 -2.291 1.867 1.00 82.94 179 GLU A CA 1
ATOM 1393 C C . GLU A 1 179 ? 14.085 -1.812 2.334 1.00 82.94 179 GLU A C 1
ATOM 1395 O O . GLU A 1 179 ? 13.256 -2.623 2.754 1.00 82.94 179 GLU A O 1
ATOM 1400 N N . GLU A 1 180 ? 13.799 -0.519 2.201 1.00 81.06 180 GLU A N 1
ATOM 1401 C CA . GLU A 1 180 ? 12.511 0.048 2.608 1.00 81.06 180 GLU A CA 1
ATOM 1402 C C . GLU A 1 180 ? 11.356 -0.438 1.722 1.00 81.06 180 GLU A C 1
ATOM 1404 O O . GLU A 1 180 ? 10.283 -0.753 2.238 1.00 81.06 180 GLU A O 1
ATOM 1409 N N . ALA A 1 181 ? 11.584 -0.616 0.416 1.00 82.81 181 ALA A N 1
ATOM 1410 C CA . ALA A 1 181 ? 10.594 -1.212 -0.481 1.00 82.81 181 ALA A CA 1
ATOM 1411 C C . ALA A 1 181 ? 10.265 -2.658 -0.071 1.00 82.81 181 ALA A C 1
ATOM 1413 O O . ALA A 1 181 ? 9.093 -3.043 -0.020 1.00 82.81 181 ALA A O 1
ATOM 1414 N N . ARG A 1 182 ? 11.282 -3.444 0.311 1.00 85.75 182 ARG A N 1
ATOM 1415 C CA . ARG A 1 182 ? 11.091 -4.812 0.821 1.00 85.75 182 ARG A CA 1
ATOM 1416 C C . ARG A 1 182 ? 10.326 -4.831 2.138 1.00 85.75 182 ARG A C 1
ATOM 1418 O O . ARG A 1 182 ? 9.364 -5.588 2.265 1.00 85.75 182 ARG A O 1
ATOM 1425 N N . LYS A 1 183 ? 10.706 -3.989 3.105 1.00 81.31 183 LYS A N 1
ATOM 1426 C CA . LYS A 1 183 ? 9.988 -3.860 4.386 1.00 81.31 183 LYS A CA 1
ATOM 1427 C C . LYS A 1 183 ? 8.527 -3.481 4.161 1.00 81.31 183 LYS A C 1
ATOM 1429 O O . LYS A 1 183 ? 7.640 -4.101 4.747 1.00 81.31 183 LYS A O 1
ATOM 1434 N N . HIS A 1 184 ? 8.267 -2.514 3.282 1.00 81.56 184 HIS A N 1
ATOM 1435 C CA . HIS A 1 184 ? 6.909 -2.077 2.983 1.00 81.56 184 HIS A CA 1
ATOM 1436 C C . HIS A 1 184 ? 6.086 -3.194 2.330 1.00 81.56 184 HIS A C 1
ATOM 1438 O O . HIS A 1 184 ? 4.949 -3.441 2.736 1.00 81.56 184 HIS A O 1
ATOM 1444 N N . TYR A 1 185 ? 6.687 -3.941 1.401 1.00 84.88 185 TYR A N 1
ATOM 1445 C CA . TYR A 1 185 ? 6.046 -5.086 0.762 1.00 84.88 185 TYR A CA 1
ATOM 1446 C C . TYR A 1 185 ? 5.673 -6.193 1.755 1.00 84.88 185 TYR A C 1
ATOM 1448 O O . TYR A 1 185 ? 4.561 -6.717 1.690 1.00 84.88 185 TYR A O 1
ATOM 1456 N N . GLN A 1 186 ? 6.536 -6.503 2.731 1.00 82.88 186 GLN A N 1
ATOM 1457 C CA . GLN A 1 186 ? 6.205 -7.469 3.789 1.00 82.88 186 GLN A CA 1
ATOM 1458 C C . GLN A 1 186 ? 4.982 -7.034 4.606 1.00 82.88 186 GLN A C 1
ATOM 1460 O O . GLN A 1 186 ? 4.125 -7.858 4.928 1.00 82.88 186 GLN A O 1
ATOM 1465 N N . VAL A 1 187 ? 4.865 -5.736 4.902 1.00 81.00 187 VAL A N 1
ATOM 1466 C CA . VAL A 1 187 ? 3.695 -5.187 5.599 1.00 81.00 187 VAL A CA 1
ATOM 1467 C C . VAL A 1 187 ? 2.439 -5.302 4.726 1.00 81.00 187 VAL A C 1
ATOM 1469 O O . VAL A 1 187 ? 1.417 -5.780 5.214 1.00 81.00 187 VAL A O 1
ATOM 1472 N N . ILE A 1 188 ? 2.508 -4.945 3.438 1.00 83.88 188 ILE A N 1
ATOM 1473 C CA . ILE A 1 188 ? 1.384 -5.090 2.490 1.00 83.88 188 ILE A CA 1
ATOM 1474 C C . ILE A 1 188 ? 0.919 -6.554 2.414 1.00 83.88 188 ILE A C 1
ATOM 1476 O O . ILE A 1 188 ? -0.273 -6.836 2.551 1.00 83.88 188 ILE A O 1
ATOM 1480 N N . LEU A 1 189 ? 1.850 -7.501 2.255 1.00 84.94 189 LEU A N 1
ATOM 1481 C CA . LEU A 1 189 ? 1.541 -8.934 2.219 1.00 84.94 189 LEU A CA 1
ATOM 1482 C C . LEU A 1 189 ? 0.886 -9.423 3.512 1.00 84.94 189 LEU A C 1
ATOM 1484 O O . LEU A 1 189 ? -0.031 -10.245 3.468 1.00 84.94 189 LEU A O 1
ATOM 1488 N N . LEU A 1 190 ? 1.336 -8.921 4.662 1.00 83.12 190 LEU A N 1
ATOM 1489 C CA . LEU A 1 190 ? 0.748 -9.283 5.942 1.00 83.12 190 LEU A CA 1
ATOM 1490 C C . LEU A 1 190 ? -0.695 -8.782 6.067 1.00 83.12 190 LEU A C 1
ATOM 1492 O O . LEU A 1 190 ? -1.555 -9.551 6.490 1.00 83.12 190 LEU A O 1
ATOM 1496 N N . TYR A 1 191 ? -0.982 -7.542 5.661 1.00 83.62 191 TYR A N 1
ATOM 1497 C CA . TYR A 1 191 ? -2.349 -7.010 5.647 1.00 83.62 191 TYR A CA 1
ATOM 1498 C C . TYR A 1 191 ? -3.271 -7.800 4.709 1.00 83.62 191 TYR A C 1
ATOM 1500 O O . TYR A 1 191 ? -4.397 -8.120 5.098 1.00 83.62 191 TYR A O 1
ATOM 1508 N N . LYS A 1 192 ? -2.785 -8.197 3.523 1.00 82.06 192 LYS A N 1
ATOM 1509 C CA . LYS A 1 192 ? -3.521 -9.103 2.621 1.00 82.06 192 LYS A CA 1
ATOM 1510 C C . LYS A 1 192 ? -3.828 -10.441 3.301 1.00 82.06 192 LYS A C 1
ATOM 1512 O O . LYS A 1 192 ? -4.990 -10.804 3.431 1.00 82.06 192 LYS A O 1
ATOM 1517 N N . ARG A 1 193 ? -2.814 -11.106 3.870 1.00 83.56 193 ARG A N 1
ATOM 1518 C CA . ARG A 1 193 ? -2.988 -12.385 4.585 1.00 83.56 193 ARG A CA 1
ATOM 1519 C C . ARG A 1 193 ? -3.952 -12.278 5.771 1.00 83.56 193 ARG A C 1
ATOM 1521 O O . ARG A 1 193 ? -4.709 -13.208 6.036 1.00 83.56 193 ARG A O 1
ATOM 1528 N N . ILE A 1 194 ? -3.901 -11.176 6.518 1.00 83.38 194 ILE A N 1
ATOM 1529 C CA . ILE A 1 194 ? -4.827 -10.915 7.627 1.00 83.38 194 ILE A CA 1
ATOM 1530 C C . ILE A 1 194 ? -6.258 -10.774 7.106 1.00 83.38 194 ILE A C 1
ATOM 1532 O O . ILE A 1 194 ? -7.163 -11.355 7.702 1.00 83.38 194 ILE A O 1
ATOM 1536 N N . THR A 1 195 ? -6.448 -10.069 5.989 1.00 79.44 195 THR A N 1
ATOM 1537 C CA . THR A 1 195 ? -7.754 -9.925 5.328 1.00 79.44 195 THR A CA 1
ATOM 1538 C C . THR A 1 195 ? -8.311 -11.295 4.939 1.00 79.44 195 THR A C 1
ATOM 1540 O O . THR A 1 195 ? -9.406 -11.648 5.372 1.00 79.44 195 THR A O 1
ATOM 1543 N N . ASP A 1 196 ? -7.520 -12.122 4.250 1.00 78.50 196 ASP A N 1
ATOM 1544 C CA . ASP A 1 196 ? -7.919 -13.481 3.849 1.00 78.50 196 ASP A CA 1
ATOM 1545 C C . ASP A 1 196 ? -8.269 -14.360 5.064 1.00 78.50 196 ASP A C 1
ATOM 1547 O O . ASP A 1 196 ? -9.236 -15.129 5.071 1.00 78.50 196 ASP A O 1
ATOM 1551 N N . ARG A 1 197 ? -7.496 -14.231 6.150 1.00 75.69 197 ARG A N 1
ATOM 1552 C CA . ARG A 1 197 ? -7.733 -14.976 7.391 1.00 75.69 197 ARG A CA 1
ATOM 1553 C C . ARG A 1 197 ? -9.006 -14.531 8.110 1.00 75.69 197 ARG A C 1
ATOM 1555 O O . ARG A 1 197 ? -9.685 -15.359 8.705 1.00 75.69 197 ARG A O 1
ATOM 1562 N N . ILE A 1 198 ? -9.322 -13.240 8.095 1.00 75.50 198 ILE A N 1
ATOM 1563 C CA . ILE A 1 198 ? -10.579 -12.731 8.652 1.00 75.50 198 ILE A CA 1
ATOM 1564 C C . ILE A 1 198 ? -11.761 -13.244 7.829 1.00 75.50 198 ILE A C 1
ATOM 1566 O O . ILE A 1 198 ? -12.709 -13.747 8.424 1.00 75.50 198 ILE A O 1
ATOM 1570 N N . LEU A 1 199 ? -11.677 -13.182 6.497 1.00 71.12 199 LEU A N 1
ATOM 1571 C CA . LEU A 1 199 ? -12.727 -13.670 5.598 1.00 71.12 199 LEU A CA 1
ATOM 1572 C C . LEU A 1 199 ? -12.985 -15.174 5.758 1.00 71.12 199 LEU A C 1
ATOM 1574 O O . LEU A 1 199 ? -14.130 -15.597 5.732 1.00 71.12 199 LEU A O 1
ATOM 1578 N N . SER A 1 200 ? -11.942 -15.979 5.972 1.00 68.00 200 SER A N 1
ATOM 1579 C CA . SER A 1 200 ? -12.082 -17.430 6.190 1.00 68.00 200 SER A CA 1
ATOM 1580 C C . SER A 1 200 ? -12.595 -17.827 7.579 1.00 68.00 200 SER A C 1
ATOM 1582 O O . SER A 1 200 ? -13.068 -18.947 7.752 1.00 68.00 200 SER A O 1
ATOM 1584 N N . CYS A 1 201 ? -12.494 -16.950 8.582 1.00 58.75 201 CYS A N 1
ATOM 1585 C CA . CYS A 1 201 ? -12.955 -17.222 9.950 1.00 58.75 201 CYS A CA 1
ATOM 1586 C C . CYS A 1 201 ? -14.376 -16.699 10.232 1.00 58.75 201 CYS A C 1
ATOM 1588 O O . CYS A 1 201 ? -14.789 -16.709 11.397 1.00 58.75 201 CYS A O 1
ATOM 1590 N N . ARG A 1 202 ? -15.090 -16.187 9.222 1.00 65.44 202 ARG A N 1
ATOM 1591 C CA . ARG A 1 202 ? -16.384 -15.510 9.373 1.00 65.44 202 ARG A CA 1
ATOM 1592 C C . ARG A 1 202 ? -17.466 -16.074 8.471 1.00 65.44 202 ARG A C 1
ATOM 1594 O O . ARG A 1 202 ? -17.124 -16.604 7.397 1.00 65.44 202 ARG A O 1
#

pLDDT: mean 80.93, std 14.24, range [30.62, 97.06]

Sequence (202 aa):
MGSAPPLKAKETWGIYDADGKLNTEETAKNVYTKFTTSSKGKVPNFPPFKAIKGAGIEYNDFLIKLTTAVNGAYSTKKTETNKHLWAAFDNTLEKINIARTRDHGPYLIDAAKTHFANINLDIKIVEEKLGSNPSTSTEWKTVDWMSTAAEAEKSSIPIQDSIDKFLDGFYRGTDSSLEEARKHYQVILLYKRITDRILSCR

Secondary structure (DSSP, 8-state):
--PPPPP-TTT-S--B-TTS-B-HHHHHHHHHHHHHH-SSS------GGGGSTT--S-HHHHHHHHHHHHHHHHHHH--TTTHHHHHHHHHHHHHHHHHHHHHHHHHHHHHHHHHHHTT-TTPPPPEEEEEE-TTT-PEEEEE-HHHHHHHHHHTT---HHHHHHHHHHHHHS--GGGHHHHHHHHHHHHHHHHHHHHHHT-

Radius of gyration: 20.97 Å; chains: 1; bounding box: 48×40×62 Å